Protein AF-A0A940TC60-F1 (afdb_monomer)

Nearest PDB structures (foldseek):
  5l0y-assembly4_D  TM=6.239E-01  e=1.523E-02  Thermochaetoides thermophila DSM 1495
  5l0y-assembly3_C  TM=4.486E-01  e=2.610E-03  Thermochaetoides thermophila DSM 1495
  5l0y-assembly7_G  TM=4.670E-01  e=4.555E-03  Thermochaetoides thermophila DSM 1495
  8j8q-assembly1_C  TM=5.942E-01  e=4.037E-02  Saccharomyces eubayanus
  5l0w-assembly1_B  TM=4.330E-01  e=4.860E-02  Thermochaetoides thermophila

Sequence (193 aa):
MGLGEVLKNIFSNKEKAIKIMFDNIATVGEDRHVISRRVINNYSDSEDPLNKLACALAYINEGASYRKQAIACMEFYFSHPVELPKQKNNNPYFSMWYLHSELSKLYEKEYLFDKAIAQLELCIECCDEINCADFTRIADILVKKDSVSDALQYLEGIKNMEVYKSIKYAIDCKYNELLDKKAKGYVYNPRKK

Solvent-accessible surface area (backbone atoms only — not comparable to full-atom values): 10786 Å² total; per-residue (Å²): 134,56,74,70,56,58,62,51,61,68,64,74,53,97,62,53,54,43,54,58,50,50,81,44,65,84,53,60,71,69,63,36,46,57,53,21,52,52,45,35,77,74,26,64,88,46,87,48,39,57,34,23,38,25,29,15,57,22,24,57,70,68,31,82,93,28,42,68,58,18,48,53,22,42,54,50,20,72,76,47,72,70,88,69,63,58,47,97,87,68,45,50,68,65,54,70,41,56,54,29,49,52,50,15,54,46,27,48,76,69,69,38,47,70,62,15,40,55,24,32,51,49,28,65,72,68,39,97,61,93,62,59,63,45,60,55,49,43,33,58,46,31,30,65,71,74,29,50,65,58,19,47,52,53,54,54,54,43,68,76,39,81,67,27,77,83,32,42,70,62,52,52,54,52,47,52,52,42,52,53,39,51,76,69,65,62,72,74,73,82,78,86,127

Foldseek 3Di:
DDPVVVVCVVPPDPDQLLNLCLVCVVPDDPNLLVSLVVLCVVQVPPLDLSSLQSNLSSLVSVDDVSLVSNLVSLVSCVVVPDDADADPVRHGSDALLRSLQSNLVSCLSVVVLVSSLVSLVVSCVRDPDHDLVSLLVNLVSCCQNPRLVVSLVSLVVVCPDPCCVVNVVSSVVSNVVSVVCVVVVHHDDDDDD

Structure (mmCIF, N/CA/C/O backbone):
data_AF-A0A940TC60-F1
#
_entry.id   AF-A0A940TC60-F1
#
loop_
_atom_site.group_PDB
_atom_site.id
_atom_site.type_symbol
_atom_site.label_atom_id
_atom_site.label_alt_id
_atom_site.label_comp_id
_atom_site.label_asym_id
_atom_site.label_entity_id
_atom_site.label_seq_id
_atom_site.pdbx_PDB_ins_code
_atom_site.Cartn_x
_atom_site.Cartn_y
_atom_site.Cartn_z
_atom_site.occupancy
_atom_site.B_iso_or_equiv
_atom_site.auth_seq_id
_atom_site.auth_comp_id
_atom_site.auth_asym_id
_atom_site.auth_atom_id
_atom_site.pdbx_PDB_model_num
AT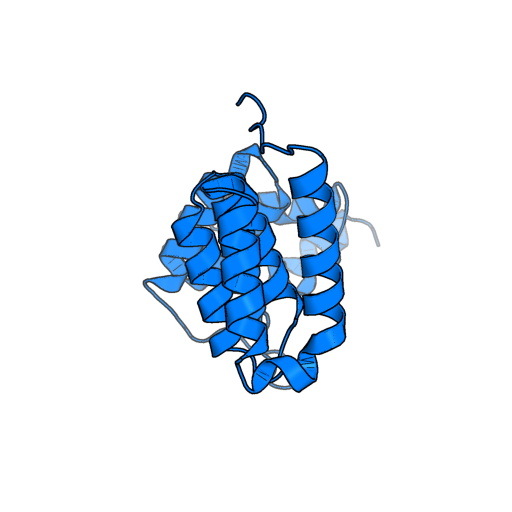OM 1 N N . MET A 1 1 ? 23.038 20.391 -19.197 1.00 48.94 1 MET A N 1
ATOM 2 C CA . MET A 1 1 ? 22.560 19.170 -19.879 1.00 48.94 1 MET A CA 1
ATOM 3 C C . MET A 1 1 ? 21.081 19.335 -20.147 1.00 48.94 1 MET A C 1
ATOM 5 O O . MET A 1 1 ? 20.348 19.635 -19.213 1.00 48.94 1 MET A O 1
ATOM 9 N N . GLY A 1 2 ? 20.663 19.228 -21.407 1.00 41.16 2 GLY A N 1
ATOM 10 C CA . GLY A 1 2 ? 19.246 19.310 -21.767 1.00 41.16 2 GLY A CA 1
ATOM 11 C C . GLY A 1 2 ? 18.512 18.012 -21.427 1.00 41.16 2 GLY A C 1
ATOM 12 O O . GLY A 1 2 ? 19.113 16.938 -21.464 1.00 41.16 2 GLY A O 1
ATOM 13 N N . LEU A 1 3 ? 17.207 18.098 -21.152 1.00 50.47 3 LEU A N 1
ATOM 14 C CA . LEU A 1 3 ? 16.333 16.945 -20.879 1.00 50.47 3 LEU A CA 1
ATOM 15 C C . LEU A 1 3 ? 16.510 15.824 -21.928 1.00 50.47 3 LEU A C 1
ATOM 17 O O . LEU A 1 3 ? 16.556 14.644 -21.600 1.00 50.47 3 LEU A O 1
ATOM 21 N N . GLY A 1 4 ? 16.707 16.198 -23.198 1.00 50.69 4 GLY A N 1
ATOM 22 C CA . GLY A 1 4 ? 16.923 15.261 -24.305 1.00 50.69 4 GLY A CA 1
ATOM 23 C C . GLY A 1 4 ? 18.239 14.468 -24.262 1.00 50.69 4 GLY A C 1
ATOM 24 O O . GLY A 1 4 ? 18.286 13.357 -24.784 1.00 50.69 4 GLY A O 1
ATOM 25 N N . GLU A 1 5 ? 19.295 14.988 -23.630 1.00 46.44 5 GLU A N 1
ATOM 26 C CA . GLU A 1 5 ? 20.577 14.279 -23.454 1.00 46.44 5 GLU A CA 1
ATOM 27 C C . GLU A 1 5 ? 20.509 13.275 -22.298 1.00 46.44 5 GLU A C 1
ATOM 29 O O . GLU A 1 5 ? 20.972 12.142 -22.431 1.00 46.44 5 GLU A O 1
ATOM 34 N N . VAL A 1 6 ? 19.841 13.654 -21.203 1.00 55.66 6 VAL A N 1
ATOM 35 C CA . VAL A 1 6 ? 19.550 12.759 -20.071 1.00 55.66 6 VAL A CA 1
ATOM 36 C C . VAL A 1 6 ? 18.687 11.579 -20.538 1.00 55.66 6 VAL A C 1
ATOM 38 O O . VAL A 1 6 ? 19.002 10.423 -20.262 1.00 55.66 6 VAL A O 1
ATOM 41 N N . LEU A 1 7 ? 17.662 11.846 -21.354 1.00 53.25 7 LEU A N 1
ATOM 42 C CA . LEU A 1 7 ? 16.747 10.828 -21.885 1.00 53.25 7 LEU A CA 1
ATOM 43 C C . LEU A 1 7 ? 17.366 9.883 -22.932 1.00 53.25 7 LEU A C 1
ATOM 45 O O . LEU A 1 7 ? 16.847 8.777 -23.121 1.00 53.25 7 LEU A O 1
ATOM 49 N N . LYS A 1 8 ? 18.440 10.287 -23.627 1.00 52.75 8 LYS A N 1
ATOM 50 C CA . LYS A 1 8 ? 19.196 9.403 -24.536 1.00 52.75 8 LYS A CA 1
ATOM 51 C C . LYS A 1 8 ? 20.137 8.466 -23.777 1.00 52.75 8 LYS A C 1
ATOM 53 O O . LYS A 1 8 ? 20.276 7.315 -24.181 1.00 52.75 8 LYS A O 1
ATOM 58 N N . ASN A 1 9 ? 20.729 8.922 -22.673 1.00 50.75 9 ASN A N 1
ATOM 59 C CA . ASN A 1 9 ? 21.675 8.123 -21.890 1.00 50.75 9 ASN A CA 1
ATOM 60 C C . ASN A 1 9 ? 21.016 7.055 -21.002 1.00 50.75 9 ASN A C 1
ATOM 62 O O . ASN A 1 9 ? 21.605 5.993 -20.843 1.00 50.75 9 ASN A O 1
ATOM 66 N N . ILE A 1 10 ? 19.792 7.269 -20.501 1.00 53.91 10 ILE A N 1
ATOM 67 C CA . ILE A 1 10 ? 19.064 6.257 -19.694 1.00 53.91 10 ILE A CA 1
ATOM 68 C C . ILE A 1 10 ? 18.759 4.974 -20.502 1.00 53.91 10 ILE A C 1
ATOM 70 O O . ILE A 1 10 ? 18.590 3.899 -19.948 1.00 53.91 10 ILE A O 1
ATOM 74 N N . PHE A 1 11 ? 18.701 5.052 -21.834 1.00 51.66 11 PHE A N 1
ATOM 75 C CA . PHE A 1 11 ? 18.227 3.944 -22.677 1.00 51.66 11 PHE A CA 1
ATOM 76 C C . PHE A 1 11 ? 19.249 3.469 -23.720 1.00 51.66 11 PHE A C 1
ATOM 78 O O . PHE A 1 11 ? 18.899 2.694 -24.607 1.00 51.66 11 PHE A O 1
ATOM 85 N N . SER A 1 12 ? 20.503 3.931 -23.650 1.00 47.44 12 SER A N 1
ATOM 86 C CA . SER A 1 12 ? 21.578 3.482 -24.551 1.00 47.44 12 SER A CA 1
ATOM 87 C C . SER A 1 12 ? 22.205 2.150 -24.119 1.00 47.44 12 SER A C 1
ATOM 89 O O . SER A 1 12 ? 22.909 1.516 -24.902 1.00 47.44 12 SER A O 1
ATOM 91 N N . ASN A 1 13 ? 21.906 1.691 -22.901 1.00 43.03 13 ASN A N 1
ATOM 92 C CA . ASN A 1 13 ? 22.292 0.387 -22.381 1.00 43.03 13 ASN A CA 1
ATOM 93 C C . ASN A 1 13 ? 21.055 -0.456 -22.067 1.00 43.03 13 ASN A C 1
ATOM 95 O O . ASN A 1 13 ? 19.963 0.070 -21.888 1.00 43.03 13 ASN A O 1
ATOM 99 N N . LYS A 1 14 ? 21.250 -1.776 -21.993 1.00 49.78 14 LYS A N 1
ATOM 100 C CA . LYS A 1 14 ? 20.290 -2.816 -21.579 1.00 49.78 14 LYS A CA 1
ATOM 101 C C . LYS A 1 14 ? 19.780 -2.618 -20.134 1.00 49.78 14 LYS A C 1
ATOM 103 O O . LYS A 1 14 ? 19.895 -3.517 -19.301 1.00 49.78 14 LYS A O 1
ATOM 108 N N . GLU A 1 15 ? 19.285 -1.438 -19.789 1.00 57.09 15 GLU A N 1
ATOM 109 C CA . GLU A 1 15 ? 18.752 -1.149 -18.468 1.00 57.09 15 GLU A CA 1
ATOM 110 C C . GLU A 1 15 ? 17.370 -1.785 -18.351 1.00 57.09 15 GLU A C 1
ATOM 112 O O . GLU A 1 15 ? 16.442 -1.466 -19.092 1.00 57.09 15 GLU A O 1
ATOM 117 N N . LYS A 1 16 ? 17.253 -2.744 -17.427 1.00 81.62 16 LYS A N 1
ATOM 118 C CA . LYS A 1 16 ? 15.985 -3.409 -17.114 1.00 81.62 16 LYS A CA 1
ATOM 119 C C . LYS A 1 16 ? 14.953 -2.344 -16.730 1.00 81.62 16 LYS A C 1
ATOM 121 O O . LYS A 1 16 ? 15.283 -1.457 -15.946 1.00 81.62 16 LYS A O 1
ATOM 126 N N . ALA A 1 17 ? 13.712 -2.457 -17.208 1.00 91.12 17 ALA A N 1
ATOM 127 C CA . ALA A 1 17 ? 12.639 -1.487 -16.944 1.00 91.12 17 ALA A CA 1
ATOM 128 C C . ALA A 1 17 ? 12.512 -1.120 -15.453 1.00 91.12 17 ALA A C 1
ATOM 130 O O . ALA A 1 17 ? 12.322 0.039 -15.089 1.00 91.12 17 ALA A O 1
ATOM 131 N N . ILE A 1 18 ? 12.711 -2.105 -14.575 1.00 93.88 18 ILE A N 1
ATOM 132 C CA . ILE A 1 18 ? 12.667 -1.921 -13.124 1.00 93.88 18 ILE A CA 1
ATOM 133 C C . ILE A 1 18 ? 13.786 -1.017 -12.580 1.00 93.88 18 ILE A C 1
ATOM 135 O O . ILE A 1 18 ? 13.559 -0.275 -11.627 1.00 93.88 18 ILE A O 1
ATOM 139 N N . LYS A 1 19 ? 14.974 -1.019 -13.203 1.00 93.69 19 LYS A N 1
ATOM 140 C CA . LYS A 1 19 ? 16.073 -0.105 -12.860 1.00 93.69 19 LYS A CA 1
ATOM 141 C C . LYS A 1 19 ? 15.706 1.338 -13.203 1.00 93.69 19 LYS A C 1
ATOM 143 O O . LYS A 1 19 ? 15.936 2.221 -12.386 1.00 93.69 19 LYS A O 1
ATOM 148 N N . ILE A 1 20 ? 15.083 1.558 -14.362 1.00 94.00 20 ILE A N 1
ATOM 149 C CA . ILE A 1 20 ? 14.619 2.889 -14.777 1.00 94.00 20 ILE A CA 1
ATOM 150 C C . ILE A 1 20 ? 13.633 3.446 -13.745 1.00 94.00 20 ILE A C 1
ATOM 152 O O . ILE A 1 20 ? 13.761 4.599 -13.339 1.00 94.00 20 ILE A O 1
ATOM 156 N N . MET A 1 21 ? 12.686 2.625 -13.278 1.00 95.88 21 MET A N 1
ATOM 157 C CA . MET A 1 21 ? 11.742 3.043 -12.236 1.00 95.88 21 MET A CA 1
ATOM 158 C C . MET A 1 21 ? 12.437 3.342 -10.905 1.00 95.88 21 MET A C 1
ATOM 160 O O . MET A 1 21 ? 12.089 4.319 -10.248 1.00 95.88 21 MET A O 1
ATOM 164 N N . PHE A 1 22 ? 13.424 2.530 -10.523 1.00 95.19 22 PHE A N 1
ATOM 165 C CA . PHE A 1 22 ? 14.188 2.725 -9.293 1.00 95.19 22 PHE A CA 1
ATOM 166 C C . PHE A 1 22 ? 14.997 4.028 -9.303 1.00 95.19 22 PHE A C 1
ATOM 168 O O . PHE A 1 22 ? 14.853 4.849 -8.399 1.00 95.19 22 PHE A O 1
ATOM 175 N N . ASP A 1 23 ? 15.789 4.259 -10.352 1.00 92.69 23 ASP A N 1
ATOM 176 C CA . ASP A 1 23 ? 16.663 5.434 -10.456 1.00 92.69 23 ASP A CA 1
ATOM 177 C C . ASP A 1 23 ? 15.875 6.756 -10.498 1.00 92.69 23 ASP A C 1
ATOM 179 O O . ASP A 1 23 ? 16.416 7.814 -10.182 1.00 92.69 23 ASP A O 1
ATOM 183 N N . ASN A 1 24 ? 14.593 6.702 -10.873 1.00 91.12 24 ASN A N 1
ATOM 184 C CA . ASN A 1 24 ? 13.730 7.868 -11.055 1.00 91.12 24 ASN A CA 1
ATOM 185 C C . ASN A 1 24 ? 12.604 7.964 -10.013 1.00 91.12 24 ASN A C 1
ATOM 187 O O . ASN A 1 24 ? 11.649 8.718 -10.206 1.00 91.12 24 ASN A O 1
ATOM 191 N N . ILE A 1 25 ? 12.706 7.241 -8.893 1.00 89.94 25 ILE A N 1
ATOM 192 C CA . ILE A 1 25 ? 11.677 7.247 -7.839 1.00 89.94 25 ILE A CA 1
ATOM 193 C C . ILE A 1 25 ? 11.439 8.648 -7.247 1.00 89.94 25 ILE A C 1
ATOM 195 O O . ILE A 1 25 ? 10.317 8.996 -6.881 1.00 89.94 25 ILE A O 1
ATOM 199 N N . ALA A 1 26 ? 12.489 9.474 -7.186 1.00 89.94 26 ALA A N 1
ATOM 200 C CA . ALA A 1 26 ? 12.435 10.834 -6.653 1.00 89.94 2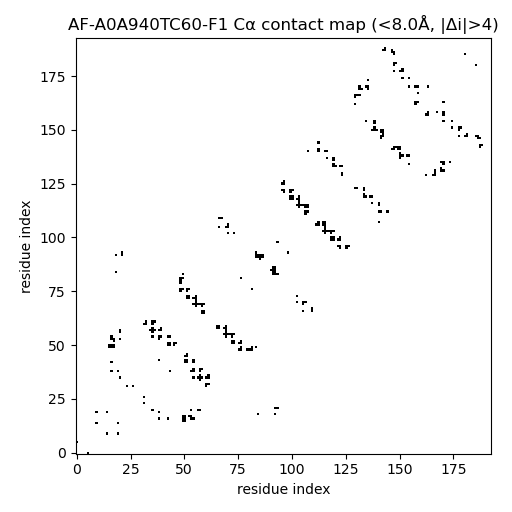6 ALA A CA 1
ATOM 201 C C . ALA A 1 26 ? 11.979 11.881 -7.685 1.00 89.94 26 ALA A C 1
ATOM 203 O O . ALA A 1 26 ? 11.728 13.030 -7.320 1.00 89.94 26 ALA A O 1
ATOM 204 N N . THR A 1 27 ? 11.858 11.513 -8.964 1.00 90.81 27 THR A N 1
ATOM 205 C CA . THR A 1 27 ? 11.438 12.435 -10.023 1.00 90.81 27 THR A CA 1
ATOM 206 C C . THR A 1 27 ? 9.981 12.846 -9.807 1.00 90.81 27 THR A C 1
ATOM 208 O O . THR A 1 27 ? 9.127 12.025 -9.466 1.00 90.81 27 THR A O 1
ATOM 211 N N . VAL A 1 28 ? 9.665 14.129 -9.982 1.00 90.69 28 VAL A N 1
ATOM 212 C CA . VAL A 1 28 ? 8.336 14.726 -9.743 1.00 90.69 28 VAL A CA 1
ATOM 213 C C . VAL A 1 28 ? 7.860 15.500 -10.975 1.00 90.69 28 VAL A C 1
ATOM 215 O O . VAL A 1 28 ? 8.645 15.783 -11.874 1.00 90.69 28 VAL A O 1
ATOM 218 N N . GLY A 1 29 ? 6.576 15.864 -11.012 1.00 91.81 29 GLY A N 1
ATOM 219 C CA . GLY A 1 29 ? 6.012 16.676 -12.095 1.00 91.81 29 GLY A CA 1
ATOM 220 C C . GLY A 1 29 ? 6.006 15.961 -13.450 1.00 91.81 29 GLY A C 1
ATOM 221 O O . GLY A 1 29 ? 5.903 14.738 -13.514 1.00 91.81 29 GLY A O 1
ATOM 222 N N . GLU A 1 30 ? 6.109 16.730 -14.535 1.00 94.00 30 GLU A N 1
ATOM 223 C CA . GLU A 1 30 ? 5.988 16.215 -15.908 1.00 94.00 30 GLU A CA 1
ATOM 224 C C . GLU A 1 30 ? 7.061 15.172 -16.259 1.00 94.00 30 GLU A C 1
ATOM 226 O O . GLU A 1 30 ? 6.769 14.188 -16.938 1.00 94.00 30 GLU A O 1
ATOM 231 N N . ASP A 1 31 ? 8.280 15.318 -15.738 1.00 92.50 31 ASP A N 1
ATOM 232 C CA . ASP A 1 31 ? 9.380 14.387 -16.015 1.00 92.50 31 ASP A CA 1
ATOM 233 C C . ASP A 1 31 ? 9.052 12.961 -15.554 1.00 92.50 31 ASP A C 1
ATOM 235 O O . ASP A 1 31 ? 9.335 11.987 -16.259 1.00 92.50 31 ASP A O 1
ATOM 239 N N . ARG A 1 32 ? 8.365 12.825 -14.410 1.00 95.31 32 ARG A N 1
ATOM 240 C CA . ARG A 1 32 ? 7.872 11.530 -13.921 1.00 95.31 32 ARG A CA 1
ATOM 241 C C . ARG A 1 32 ? 6.927 10.890 -14.934 1.00 95.31 32 ARG A C 1
ATOM 243 O O . ARG A 1 32 ? 7.027 9.686 -15.180 1.00 95.31 32 ARG A O 1
ATOM 250 N N . HIS A 1 33 ? 6.033 11.680 -15.521 1.00 9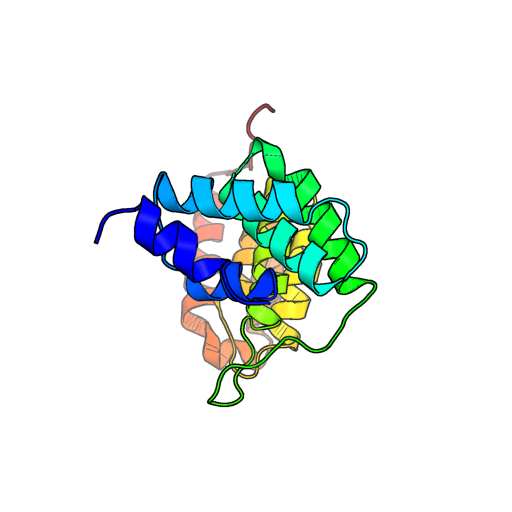5.69 33 HIS A N 1
ATOM 251 C CA . HIS A 1 33 ? 5.062 11.203 -16.502 1.00 95.69 33 HIS A CA 1
ATOM 252 C C . HIS A 1 33 ? 5.719 10.826 -17.828 1.00 95.69 33 HIS A C 1
ATOM 254 O O . HIS A 1 33 ? 5.342 9.843 -18.462 1.00 95.69 33 HIS A O 1
ATOM 260 N N . VAL A 1 34 ? 6.724 11.583 -18.273 1.00 96.06 34 VAL A N 1
ATOM 261 C CA . VAL A 1 34 ? 7.508 11.242 -19.471 1.00 96.06 34 VAL A CA 1
ATOM 262 C C . VAL A 1 34 ? 8.201 9.888 -19.299 1.00 96.06 34 VAL A C 1
ATOM 264 O O . VAL A 1 34 ? 8.102 9.026 -20.176 1.00 96.06 34 VAL A O 1
ATOM 267 N N . ILE A 1 35 ? 8.857 9.668 -18.158 1.00 95.31 35 ILE A N 1
ATOM 268 C CA . ILE A 1 35 ? 9.548 8.406 -17.861 1.00 95.31 35 ILE A CA 1
ATOM 269 C C . ILE A 1 35 ? 8.545 7.253 -17.756 1.00 95.31 35 ILE A C 1
ATOM 271 O O . ILE A 1 35 ? 8.738 6.211 -18.383 1.00 95.31 35 ILE A O 1
ATOM 275 N N . SER A 1 36 ? 7.449 7.456 -17.022 1.00 96.88 36 SER A N 1
ATOM 276 C CA . SER A 1 36 ? 6.430 6.427 -16.785 1.00 96.88 36 SER A CA 1
ATOM 277 C C . SER A 1 36 ? 5.753 5.995 -18.086 1.00 96.88 36 SER A C 1
ATOM 279 O O . SER A 1 36 ? 5.724 4.804 -18.395 1.00 96.88 36 SER A O 1
ATOM 281 N N . ARG A 1 37 ? 5.310 6.945 -18.922 1.00 97.12 37 ARG A N 1
ATOM 282 C CA . ARG A 1 37 ? 4.743 6.640 -20.249 1.00 97.12 37 ARG A CA 1
ATOM 283 C C . ARG A 1 37 ? 5.735 5.910 -21.146 1.00 97.12 37 ARG A C 1
ATOM 285 O O . ARG A 1 37 ? 5.342 5.005 -21.875 1.00 97.12 37 ARG A O 1
ATOM 292 N N . ARG A 1 38 ? 7.027 6.244 -21.076 1.00 94.44 38 ARG A N 1
ATOM 293 C CA . ARG A 1 38 ? 8.056 5.524 -21.834 1.00 94.44 38 ARG A CA 1
ATOM 294 C C . ARG A 1 38 ? 8.223 4.083 -21.353 1.00 94.44 38 ARG A C 1
ATOM 296 O O . ARG A 1 38 ? 8.382 3.203 -22.193 1.00 94.44 38 ARG A O 1
ATOM 303 N N . VAL A 1 39 ? 8.181 3.823 -20.047 1.00 96.50 39 VAL A N 1
ATOM 304 C CA . VAL A 1 39 ? 8.202 2.448 -19.520 1.00 96.50 39 VAL A CA 1
ATOM 305 C C . VAL A 1 39 ? 6.956 1.688 -19.973 1.00 96.50 39 VAL A C 1
ATOM 307 O O . VAL A 1 39 ? 7.080 0.602 -20.527 1.00 96.50 39 VAL A O 1
ATOM 310 N N . ILE A 1 40 ? 5.770 2.282 -19.839 1.00 97.62 40 ILE A N 1
ATOM 311 C CA . ILE A 1 40 ? 4.511 1.668 -20.280 1.00 97.62 40 ILE A CA 1
ATOM 312 C C . ILE A 1 40 ? 4.572 1.305 -21.770 1.00 97.62 40 ILE A C 1
ATOM 314 O O . ILE A 1 40 ? 4.403 0.140 -22.110 1.00 97.62 40 ILE A O 1
ATOM 318 N N . ASN A 1 41 ? 4.908 2.260 -22.641 1.00 96.31 41 ASN A N 1
ATOM 319 C CA . ASN A 1 41 ? 4.902 2.060 -24.094 1.00 96.31 41 ASN A CA 1
ATOM 320 C C . ASN A 1 41 ? 5.888 0.990 -24.588 1.00 96.31 41 ASN A C 1
ATOM 322 O O . ASN A 1 41 ? 5.683 0.436 -25.661 1.00 96.31 41 ASN A O 1
ATOM 326 N N . ASN A 1 42 ? 6.976 0.735 -23.856 1.00 94.56 42 ASN A N 1
ATOM 327 C CA . ASN A 1 42 ? 7.994 -0.232 -24.275 1.00 94.56 42 ASN A CA 1
ATOM 328 C C . ASN A 1 42 ? 7.816 -1.617 -23.641 1.00 94.56 42 ASN A C 1
ATOM 330 O O . ASN A 1 42 ? 8.389 -2.579 -24.147 1.00 94.56 42 ASN A O 1
ATOM 334 N N . TYR A 1 43 ? 7.082 -1.719 -22.527 1.00 95.62 43 TYR A N 1
ATOM 335 C CA . TYR A 1 43 ? 7.096 -2.923 -21.693 1.00 95.62 43 TYR A CA 1
ATOM 336 C C . TYR A 1 43 ? 5.709 -3.453 -21.292 1.00 95.62 43 TYR A C 1
ATOM 338 O O . TYR A 1 43 ? 5.658 -4.541 -20.722 1.00 95.62 43 TYR A O 1
ATOM 346 N N . SER A 1 44 ? 4.595 -2.767 -21.597 1.00 95.19 44 SER A N 1
ATOM 347 C CA . SER A 1 44 ? 3.244 -3.206 -21.183 1.00 95.19 44 SER A CA 1
ATOM 348 C C . SER A 1 44 ? 2.882 -4.613 -21.664 1.00 95.19 44 SER A C 1
ATOM 350 O O . SER A 1 44 ? 2.256 -5.385 -20.933 1.00 95.19 44 SER A O 1
ATOM 352 N N . ASP A 1 45 ? 3.335 -4.955 -22.869 1.00 94.12 45 ASP A N 1
ATOM 353 C CA . ASP A 1 45 ? 3.036 -6.223 -23.541 1.00 94.12 45 ASP A CA 1
ATOM 354 C C . ASP A 1 45 ? 4.050 -7.323 -23.182 1.00 94.12 45 ASP A C 1
ATOM 356 O O . ASP A 1 45 ? 3.960 -8.450 -23.660 1.00 94.12 45 ASP A O 1
ATOM 360 N N . SER A 1 46 ? 5.042 -7.013 -22.340 1.00 93.19 46 SER A N 1
ATOM 361 C CA . SER A 1 46 ? 6.021 -7.990 -21.872 1.00 93.19 46 SER A CA 1
ATOM 362 C C . SER A 1 46 ? 5.410 -8.909 -20.820 1.00 93.19 46 SER A C 1
ATOM 364 O O . SER A 1 46 ? 4.781 -8.431 -19.881 1.00 93.19 46 SER A O 1
ATOM 366 N N . GLU A 1 47 ? 5.674 -10.209 -20.926 1.00 94.06 47 GLU A N 1
ATOM 367 C CA . GLU A 1 47 ? 5.304 -11.217 -19.919 1.00 94.06 47 GLU A CA 1
ATOM 368 C C . GLU A 1 47 ? 6.421 -11.472 -18.887 1.00 94.06 47 GLU A C 1
ATOM 370 O O . GLU A 1 47 ? 6.319 -12.370 -18.056 1.00 94.06 47 GLU A O 1
ATOM 375 N N . ASP A 1 48 ? 7.498 -10.679 -18.916 1.00 94.75 48 ASP A N 1
ATOM 376 C CA . ASP A 1 48 ? 8.540 -10.725 -17.889 1.00 94.75 48 ASP A CA 1
ATOM 377 C C . ASP A 1 48 ? 8.026 -10.091 -16.575 1.00 94.75 48 ASP A C 1
ATOM 379 O O . ASP A 1 48 ? 7.586 -8.933 -16.590 1.00 94.75 48 ASP A O 1
ATOM 383 N N . PRO A 1 49 ? 8.097 -10.791 -15.423 1.00 96.06 49 PRO A N 1
ATOM 384 C CA . PRO A 1 49 ? 7.572 -10.271 -14.160 1.00 96.06 49 PRO A CA 1
ATOM 385 C C . PRO A 1 49 ? 8.200 -8.946 -13.702 1.00 96.06 49 PRO A C 1
ATOM 387 O O . PRO A 1 49 ? 7.498 -8.111 -13.129 1.00 96.06 49 PRO A O 1
ATOM 390 N N . LEU A 1 50 ? 9.490 -8.696 -13.969 1.00 95.50 50 LEU A N 1
ATOM 391 C CA . LEU A 1 50 ? 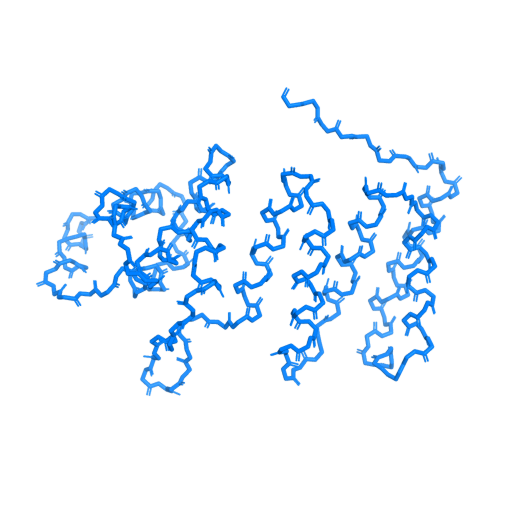10.137 -7.428 -13.600 1.00 95.50 50 LEU A CA 1
ATOM 392 C C . LEU A 1 50 ? 9.691 -6.281 -14.507 1.00 95.50 50 LEU A C 1
ATOM 394 O O . LEU A 1 50 ? 9.572 -5.147 -14.038 1.00 95.50 50 LEU A O 1
ATOM 398 N N . ASN A 1 51 ? 9.418 -6.559 -15.781 1.00 96.00 51 ASN A N 1
ATOM 399 C CA . ASN A 1 51 ? 8.811 -5.585 -16.685 1.00 96.00 51 ASN A CA 1
ATOM 400 C C . ASN A 1 51 ? 7.371 -5.265 -16.270 1.00 96.00 51 ASN A C 1
ATOM 402 O O . ASN A 1 51 ? 7.024 -4.087 -16.192 1.00 96.00 51 ASN A O 1
ATOM 406 N N . LYS A 1 52 ? 6.561 -6.271 -15.907 1.00 97.69 52 LYS A N 1
ATOM 407 C CA . LYS A 1 52 ? 5.215 -6.039 -15.355 1.00 97.69 52 LYS A CA 1
ATOM 408 C C . LYS A 1 52 ? 5.283 -5.209 -14.075 1.00 97.69 52 LYS A C 1
ATOM 410 O O . LYS A 1 52 ? 4.549 -4.231 -13.953 1.00 97.69 52 LYS A O 1
ATOM 415 N N . LEU A 1 53 ? 6.210 -5.510 -13.165 1.00 97.75 53 LEU A N 1
ATOM 416 C CA . LEU A 1 53 ? 6.406 -4.700 -11.963 1.00 97.75 53 LEU A CA 1
ATOM 417 C C . LEU A 1 53 ? 6.807 -3.252 -12.299 1.00 97.75 53 LEU A C 1
ATOM 419 O O . LEU A 1 53 ? 6.271 -2.311 -11.715 1.00 97.75 53 LEU A O 1
ATOM 423 N N . ALA A 1 54 ? 7.702 -3.045 -13.267 1.00 97.88 54 ALA A N 1
ATOM 424 C CA . ALA A 1 54 ? 8.074 -1.706 -13.717 1.00 97.88 54 ALA A CA 1
ATOM 425 C C . ALA A 1 54 ? 6.876 -0.939 -14.305 1.00 97.88 54 ALA A C 1
ATOM 427 O O . ALA A 1 54 ? 6.665 0.227 -13.965 1.00 97.88 54 ALA A O 1
ATOM 428 N N . CYS A 1 55 ? 6.053 -1.597 -15.127 1.00 98.31 55 CYS A N 1
ATOM 429 C CA . CYS A 1 55 ? 4.810 -1.026 -15.643 1.00 98.31 55 CYS A CA 1
ATOM 430 C C . CYS A 1 55 ? 3.824 -0.690 -14.521 1.00 98.31 55 CYS A C 1
ATOM 432 O O . CYS A 1 55 ? 3.206 0.368 -14.575 1.00 98.31 55 CYS A O 1
ATOM 434 N N . ALA A 1 56 ? 3.709 -1.517 -13.478 1.00 98.44 56 ALA A N 1
ATOM 435 C CA . ALA A 1 56 ? 2.862 -1.206 -12.330 1.00 98.44 56 ALA A CA 1
ATOM 436 C C . ALA A 1 56 ? 3.268 0.106 -11.644 1.00 98.44 56 ALA A C 1
ATOM 438 O O . ALA A 1 56 ? 2.423 0.971 -11.408 1.00 98.44 56 ALA A O 1
ATOM 439 N N . LEU A 1 57 ? 4.565 0.278 -11.367 1.00 98.38 57 LEU A N 1
ATOM 440 C CA . LEU A 1 57 ? 5.106 1.499 -10.763 1.00 98.38 57 LEU A CA 1
ATOM 441 C C . LEU A 1 57 ? 4.911 2.718 -11.678 1.00 98.38 57 LEU A C 1
ATOM 443 O O . LEU A 1 57 ? 4.585 3.808 -11.208 1.00 98.38 57 LEU A O 1
ATOM 447 N N . ALA A 1 58 ? 5.051 2.535 -12.992 1.00 98.19 58 ALA A N 1
ATOM 448 C CA . ALA A 1 58 ? 4.764 3.578 -13.969 1.00 98.19 58 ALA A CA 1
ATOM 449 C C . ALA A 1 58 ? 3.270 3.958 -13.986 1.00 98.19 58 ALA A C 1
ATOM 451 O O . ALA A 1 58 ? 2.935 5.138 -13.960 1.00 98.19 58 ALA A O 1
ATOM 452 N N . TYR A 1 59 ? 2.355 2.987 -13.949 1.00 98.56 59 TYR A N 1
ATOM 453 C CA . TYR A 1 59 ? 0.916 3.248 -13.866 1.00 98.56 59 TYR A CA 1
ATOM 454 C C . TYR A 1 59 ? 0.513 3.938 -12.554 1.00 98.56 59 TYR A C 1
ATOM 456 O O . TYR A 1 59 ? -0.353 4.813 -12.572 1.00 98.56 59 TYR A O 1
ATOM 464 N N . ILE A 1 60 ? 1.160 3.610 -11.428 1.00 97.88 60 ILE A N 1
ATOM 465 C CA . ILE A 1 60 ? 0.981 4.336 -10.157 1.00 97.88 60 ILE A CA 1
ATOM 466 C C . ILE A 1 60 ? 1.309 5.823 -10.336 1.00 97.88 60 ILE A C 1
ATOM 468 O O . ILE A 1 60 ? 0.540 6.679 -9.890 1.00 97.88 60 ILE A O 1
ATOM 472 N N . ASN A 1 61 ? 2.417 6.128 -11.015 1.00 97.25 61 ASN A N 1
ATOM 473 C CA . ASN A 1 61 ? 2.843 7.497 -11.290 1.00 97.25 61 ASN A CA 1
ATOM 474 C C . ASN A 1 61 ? 1.876 8.259 -12.208 1.00 97.25 61 ASN A C 1
ATOM 476 O O . ASN A 1 61 ? 1.669 9.451 -11.991 1.00 97.25 61 ASN A O 1
ATOM 480 N N . GLU A 1 62 ? 1.254 7.588 -13.182 1.00 96.88 62 GLU A N 1
ATOM 481 C CA . GLU A 1 62 ? 0.243 8.190 -14.068 1.00 96.88 62 GLU A CA 1
ATOM 482 C C . GLU A 1 62 ? -1.091 8.485 -13.358 1.00 96.88 62 GLU A C 1
ATOM 484 O O . GLU A 1 62 ? -1.899 9.294 -13.819 1.00 96.88 62 GLU A O 1
ATOM 489 N N . GLY A 1 63 ? -1.328 7.873 -12.197 1.00 94.75 63 GLY A N 1
ATOM 490 C CA . GLY A 1 63 ? -2.392 8.272 -11.286 1.00 94.75 63 GLY A CA 1
ATOM 491 C C . GLY A 1 63 ? -3.729 7.561 -11.502 1.00 94.75 63 GLY A C 1
ATOM 492 O O . GLY A 1 63 ? -3.801 6.372 -11.807 1.00 94.75 63 GLY A O 1
ATOM 493 N N . ALA A 1 64 ? -4.828 8.268 -11.211 1.00 94.69 64 A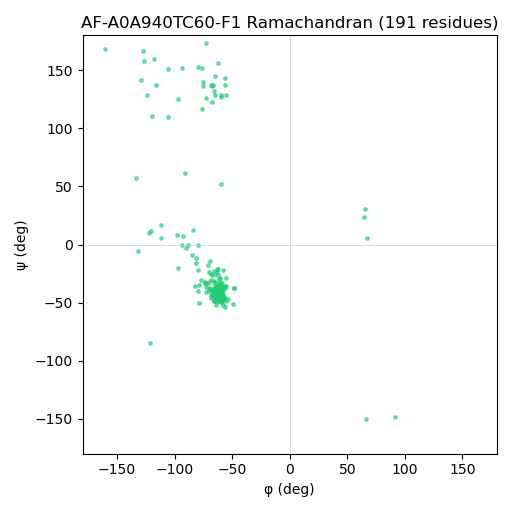LA A N 1
ATOM 494 C CA . ALA A 1 64 ? -6.119 7.639 -10.914 1.00 94.69 64 ALA A CA 1
ATOM 495 C C . ALA A 1 64 ? -6.687 6.781 -12.056 1.00 94.69 64 ALA A C 1
ATOM 497 O O . ALA A 1 64 ? -7.211 5.703 -11.788 1.00 94.69 64 ALA A O 1
ATOM 498 N N . SER A 1 65 ? -6.534 7.222 -13.306 1.00 96.44 65 SER A N 1
ATOM 499 C CA . SER A 1 65 ? -7.063 6.522 -14.484 1.00 96.44 65 SER A CA 1
ATOM 500 C C . SER A 1 65 ? -6.360 5.194 -14.788 1.00 96.44 65 SER A C 1
ATOM 502 O O . SER A 1 65 ? -6.888 4.398 -15.560 1.00 96.44 65 SER A O 1
ATOM 504 N N . TYR A 1 66 ? -5.195 4.943 -14.180 1.00 97.94 66 TYR A N 1
ATOM 505 C CA . TYR A 1 66 ? -4.361 3.766 -14.439 1.00 97.94 66 TYR A CA 1
ATOM 506 C C . TYR A 1 66 ? -4.294 2.778 -13.267 1.00 97.94 66 TYR A C 1
ATOM 508 O O . TYR A 1 66 ? -3.562 1.791 -13.324 1.00 97.94 66 TYR A O 1
ATOM 516 N N . ARG A 1 67 ? -5.065 2.999 -12.193 1.00 97.94 67 ARG A N 1
ATOM 517 C CA . ARG A 1 67 ? -5.016 2.149 -10.989 1.00 97.94 67 ARG A CA 1
ATOM 518 C C . ARG A 1 67 ? -5.308 0.681 -11.278 1.00 97.94 67 ARG A C 1
ATOM 520 O O . ARG A 1 67 ? -4.645 -0.180 -10.716 1.00 97.94 67 ARG A O 1
ATOM 527 N N . LYS A 1 68 ? -6.272 0.387 -12.154 1.00 98.25 68 LYS A N 1
ATOM 528 C CA . LYS A 1 68 ? -6.630 -0.998 -12.500 1.00 98.25 68 LYS A CA 1
ATOM 529 C C . LYS A 1 68 ? -5.491 -1.712 -13.224 1.00 98.25 68 LYS A C 1
ATOM 531 O O . LYS A 1 68 ? -5.206 -2.862 -12.918 1.00 98.25 68 LYS A O 1
ATOM 536 N N . GLN A 1 69 ? -4.817 -1.015 -14.134 1.00 98.62 69 GLN A N 1
ATOM 537 C CA . GLN A 1 69 ? -3.642 -1.524 -14.834 1.00 98.62 69 GLN A CA 1
ATOM 538 C C . GLN A 1 69 ? -2.482 -1.735 -13.856 1.00 98.62 69 GLN A C 1
ATOM 540 O O . GLN A 1 69 ? -1.844 -2.783 -13.889 1.00 98.62 69 GLN A O 1
ATOM 545 N N . ALA A 1 70 ? -2.261 -0.795 -12.930 1.00 98.69 70 ALA A N 1
ATOM 546 C CA . ALA A 1 70 ? -1.264 -0.954 -11.876 1.00 98.69 70 ALA A CA 1
ATOM 547 C C . ALA A 1 70 ? -1.528 -2.200 -11.013 1.00 98.69 70 ALA A C 1
ATOM 549 O O . ALA A 1 70 ? -0.611 -2.990 -10.799 1.00 98.69 70 ALA A O 1
ATOM 550 N N . ILE A 1 71 ? -2.778 -2.401 -10.574 1.00 98.81 71 ILE A N 1
ATOM 551 C CA . ILE A 1 71 ? -3.198 -3.586 -9.808 1.00 98.81 71 ILE A CA 1
ATOM 552 C C . ILE A 1 71 ? -2.914 -4.860 -10.602 1.00 98.81 71 ILE A C 1
ATOM 554 O O . ILE A 1 71 ? -2.228 -5.738 -10.089 1.00 98.81 71 ILE A O 1
ATOM 558 N N . ALA A 1 72 ? -3.377 -4.940 -11.853 1.00 98.56 72 ALA A N 1
ATOM 559 C CA . ALA A 1 72 ? -3.204 -6.131 -12.682 1.00 98.56 72 ALA A CA 1
ATOM 560 C C . ALA A 1 72 ? -1.720 -6.491 -12.869 1.00 98.56 72 ALA A C 1
ATOM 562 O O . ALA A 1 72 ? -1.334 -7.652 -12.746 1.00 98.56 72 ALA A O 1
ATOM 563 N N . CYS A 1 73 ? -0.865 -5.494 -13.107 1.00 98.56 73 CYS A N 1
ATOM 564 C CA . CYS A 1 73 ? 0.573 -5.701 -13.231 1.00 98.56 73 CYS A CA 1
ATOM 565 C C . CYS A 1 73 ? 1.237 -6.137 -11.909 1.00 98.56 73 CYS A C 1
ATOM 567 O O . CYS A 1 73 ? 2.128 -6.987 -11.937 1.00 98.56 73 CYS A O 1
ATOM 569 N N . MET A 1 74 ? 0.814 -5.599 -10.755 1.00 98.38 74 MET A N 1
ATOM 570 C CA . MET A 1 74 ? 1.320 -6.049 -9.448 1.00 98.38 74 MET A CA 1
ATOM 571 C C . MET A 1 74 ? 0.861 -7.469 -9.111 1.00 98.38 74 MET A C 1
ATOM 573 O O . MET A 1 74 ? 1.683 -8.281 -8.699 1.00 98.38 74 MET A O 1
ATOM 577 N N . GLU A 1 75 ? -0.420 -7.794 -9.311 1.00 98.56 75 GLU A N 1
ATOM 578 C CA . GLU A 1 75 ? -0.954 -9.149 -9.104 1.00 98.56 75 GLU A CA 1
ATOM 579 C C . GLU A 1 75 ? -0.233 -10.171 -10.001 1.00 98.56 75 GLU A C 1
ATOM 581 O O . GLU A 1 75 ? 0.097 -11.272 -9.550 1.00 98.56 75 GLU A O 1
ATOM 586 N N . PHE A 1 76 ? 0.091 -9.800 -11.244 1.00 98.25 76 PHE A N 1
ATOM 587 C CA . PHE A 1 76 ? 0.909 -10.638 -12.121 1.00 98.25 76 PHE A CA 1
ATOM 588 C C . PHE A 1 76 ? 2.297 -10.901 -11.525 1.00 98.25 76 PHE A C 1
ATOM 590 O O . PHE A 1 76 ? 2.726 -12.050 -11.450 1.00 98.25 76 PHE A O 1
ATOM 597 N N . TYR A 1 77 ? 2.994 -9.856 -11.069 1.00 97.38 77 TYR A N 1
ATOM 598 C CA . TYR A 1 77 ? 4.310 -10.013 -10.447 1.00 97.38 77 TYR A CA 1
ATOM 599 C C . TYR A 1 77 ? 4.249 -10.902 -9.195 1.00 97.38 77 TYR A C 1
ATOM 601 O O . TYR A 1 77 ? 5.058 -11.814 -9.056 1.00 97.38 77 TYR A O 1
ATOM 609 N N . PHE A 1 78 ? 3.269 -10.697 -8.310 1.00 96.75 78 PHE A N 1
ATOM 610 C CA . PHE A 1 78 ? 3.132 -11.499 -7.088 1.00 96.75 78 PHE A CA 1
ATOM 611 C C . PHE A 1 78 ? 2.727 -12.957 -7.345 1.00 96.75 78 PHE A C 1
ATOM 613 O O . PHE A 1 78 ? 3.047 -13.819 -6.531 1.00 96.75 78 PHE A O 1
ATOM 620 N N . SER A 1 79 ? 2.058 -13.252 -8.464 1.00 97.69 79 SER A N 1
ATOM 621 C CA . SER A 1 79 ? 1.764 -14.633 -8.882 1.00 97.69 79 SER A CA 1
ATOM 622 C C . SER A 1 79 ? 2.937 -15.318 -9.593 1.00 97.69 79 SER A C 1
ATOM 624 O O . SER A 1 79 ? 2.959 -16.544 -9.675 1.00 97.69 79 SER A O 1
ATOM 626 N N . HIS A 1 80 ? 3.933 -14.552 -10.049 1.00 95.81 80 HIS A N 1
ATOM 627 C CA . HIS A 1 80 ? 5.137 -15.048 -10.723 1.00 95.81 80 HIS A CA 1
ATOM 628 C C . HIS A 1 80 ? 6.400 -14.377 -10.154 1.00 95.81 80 HIS A C 1
ATOM 630 O O . HIS A 1 80 ? 7.136 -13.714 -10.894 1.00 95.81 80 HIS A O 1
ATOM 636 N N . PRO A 1 81 ? 6.653 -14.487 -8.837 1.00 88.56 81 PRO A N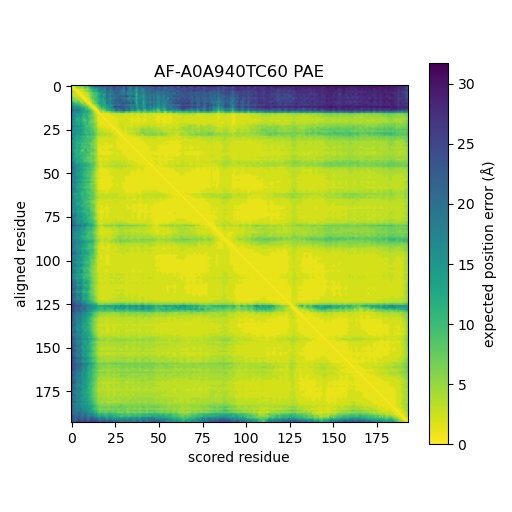 1
ATOM 637 C CA . PRO A 1 81 ? 7.707 -13.720 -8.199 1.00 88.56 81 PRO A CA 1
ATOM 638 C C . PRO A 1 81 ? 9.079 -14.178 -8.695 1.00 88.56 81 PRO A C 1
ATOM 640 O O . PRO A 1 81 ? 9.378 -15.369 -8.788 1.00 88.56 81 PRO A O 1
ATOM 643 N N . VAL A 1 82 ? 9.936 -13.202 -8.970 1.00 92.69 82 VAL A N 1
ATOM 644 C CA . VAL A 1 82 ? 11.353 -13.406 -9.284 1.00 92.69 82 VAL A CA 1
ATOM 645 C C . VAL A 1 82 ? 12.194 -12.546 -8.352 1.00 92.69 82 VAL A C 1
ATOM 647 O O . VAL A 1 82 ? 11.704 -11.562 -7.798 1.00 92.69 82 VAL A O 1
ATOM 650 N N . GLU A 1 83 ? 13.466 -12.902 -8.163 1.00 90.75 83 GLU A N 1
ATOM 651 C CA . GLU A 1 83 ? 14.350 -12.126 -7.293 1.00 90.75 83 GLU A CA 1
ATOM 652 C C . GLU A 1 83 ? 14.472 -10.679 -7.794 1.00 90.75 83 GLU A C 1
ATOM 654 O O . GLU A 1 83 ? 14.813 -10.418 -8.955 1.00 90.75 83 GLU A O 1
ATOM 659 N N . LEU A 1 84 ? 14.205 -9.726 -6.897 1.00 91.50 84 LEU A N 1
ATOM 660 C CA . LEU A 1 84 ? 14.359 -8.313 -7.204 1.00 91.50 84 LEU A CA 1
ATOM 661 C C . LEU A 1 84 ? 15.836 -7.987 -7.446 1.00 91.50 84 LEU A C 1
ATOM 663 O O . LEU A 1 84 ? 16.686 -8.332 -6.617 1.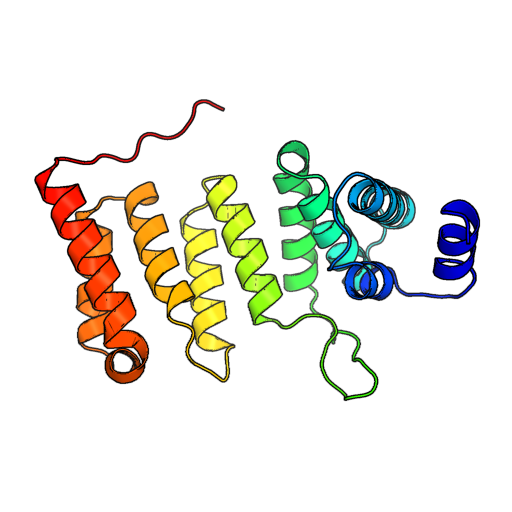00 91.50 84 LEU A O 1
ATOM 667 N N . PRO A 1 85 ? 16.163 -7.272 -8.538 1.00 92.19 85 PRO A N 1
ATOM 668 C CA . PRO A 1 85 ? 17.519 -6.804 -8.758 1.00 92.19 85 PRO A CA 1
ATOM 669 C C . PRO A 1 85 ? 18.017 -5.961 -7.584 1.00 92.19 85 PRO A C 1
ATOM 671 O O . PRO A 1 85 ? 17.268 -5.186 -6.983 1.00 92.19 85 PRO A O 1
ATOM 674 N N . LYS A 1 86 ? 19.305 -6.114 -7.280 1.00 92.25 86 LYS A N 1
ATOM 675 C CA . LYS A 1 86 ? 19.962 -5.458 -6.152 1.00 92.25 86 LYS A CA 1
ATOM 676 C C . LYS A 1 86 ? 20.865 -4.324 -6.614 1.00 92.25 86 LYS A C 1
ATOM 678 O O . LYS A 1 86 ? 21.420 -4.320 -7.715 1.00 92.25 86 LYS A O 1
ATOM 683 N N . GLN A 1 87 ? 21.002 -3.344 -5.739 1.00 90.88 87 GLN A N 1
ATOM 684 C CA . GLN A 1 87 ? 21.979 -2.272 -5.821 1.00 90.88 87 GLN A CA 1
ATOM 685 C C . GLN A 1 87 ? 23.382 -2.806 -5.496 1.00 90.88 87 GLN A C 1
ATOM 687 O O . GLN A 1 87 ? 23.553 -3.938 -5.045 1.00 90.88 87 GLN A O 1
ATOM 692 N N . LYS A 1 88 ? 24.410 -1.966 -5.671 1.00 90.44 88 LYS A N 1
ATOM 693 C CA . LYS A 1 88 ? 25.806 -2.333 -5.365 1.00 90.44 88 LYS A CA 1
ATOM 694 C C . LYS A 1 88 ? 26.033 -2.703 -3.894 1.00 90.44 88 LYS A C 1
ATOM 696 O O . LYS A 1 88 ? 26.917 -3.497 -3.608 1.00 90.44 88 LYS A O 1
ATOM 701 N N . ASN A 1 89 ? 25.243 -2.141 -2.979 1.00 91.31 89 ASN A N 1
ATOM 702 C CA . ASN A 1 89 ? 25.272 -2.458 -1.547 1.00 91.31 89 ASN A CA 1
ATOM 703 C C . ASN A 1 89 ? 24.434 -3.699 -1.184 1.00 91.31 89 ASN A C 1
ATOM 705 O O . ASN A 1 89 ? 24.174 -3.923 -0.009 1.00 91.31 89 ASN A O 1
ATOM 709 N N . ASN A 1 90 ? 24.001 -4.485 -2.176 1.00 90.00 90 ASN A N 1
ATOM 710 C CA . ASN A 1 90 ? 23.194 -5.695 -2.023 1.00 90.00 90 ASN A CA 1
ATOM 711 C C . ASN A 1 90 ? 21.755 -5.475 -1.508 1.00 90.00 90 ASN A C 1
ATOM 713 O O . ASN A 1 90 ? 21.022 -6.446 -1.334 1.00 90.00 90 ASN A O 1
ATOM 717 N N . ASN A 1 91 ? 21.305 -4.227 -1.339 1.00 89.62 91 ASN A N 1
ATOM 718 C CA . ASN A 1 91 ? 19.898 -3.941 -1.062 1.00 89.62 91 ASN A CA 1
ATOM 719 C C . ASN A 1 91 ? 19.067 -4.090 -2.343 1.00 89.62 91 ASN A C 1
ATOM 721 O O . ASN A 1 91 ? 19.524 -3.659 -3.407 1.00 89.62 91 ASN A O 1
ATOM 725 N N . PRO A 1 92 ? 17.851 -4.657 -2.282 1.00 91.94 92 PRO A N 1
ATOM 726 C CA . PRO A 1 92 ? 16.978 -4.711 -3.448 1.00 91.94 92 PRO A CA 1
ATOM 727 C C . PRO A 1 92 ? 16.615 -3.292 -3.916 1.00 91.94 92 PRO A C 1
ATOM 729 O O . PRO A 1 92 ? 16.662 -2.333 -3.142 1.00 91.94 92 PRO A O 1
ATOM 732 N N . TYR A 1 93 ? 16.262 -3.142 -5.195 1.00 93.19 93 TYR A N 1
ATOM 733 C CA . TYR A 1 93 ? 15.748 -1.869 -5.720 1.00 93.19 93 TYR A CA 1
ATOM 734 C C . TYR A 1 93 ? 14.479 -1.434 -4.980 1.00 93.19 93 TYR A C 1
ATOM 736 O O . TYR A 1 93 ? 14.339 -0.279 -4.599 1.00 93.19 93 TYR A O 1
ATOM 744 N N . PHE A 1 94 ? 13.581 -2.374 -4.705 1.00 93.94 94 PHE A N 1
ATOM 745 C CA . PHE A 1 94 ? 12.366 -2.128 -3.938 1.00 93.94 94 PHE A CA 1
ATOM 746 C C . PHE A 1 94 ? 12.262 -3.163 -2.821 1.00 93.94 94 PHE A C 1
ATOM 748 O O . PHE A 1 94 ? 12.621 -4.320 -3.021 1.00 93.94 94 PHE A O 1
ATOM 755 N N . SER A 1 95 ? 11.793 -2.769 -1.639 1.00 93.06 95 SER A N 1
ATOM 756 C CA . SER A 1 95 ? 11.497 -3.735 -0.578 1.00 93.06 95 SER A CA 1
ATOM 757 C C . SER A 1 95 ? 10.140 -4.397 -0.822 1.00 93.06 95 SER A C 1
ATOM 759 O O . SER A 1 95 ? 9.241 -3.789 -1.407 1.00 93.06 95 SER A O 1
ATOM 761 N N . MET A 1 96 ? 9.958 -5.624 -0.328 1.00 93.62 96 MET A N 1
ATOM 762 C CA . MET A 1 96 ? 8.647 -6.288 -0.367 1.00 93.62 96 MET A CA 1
ATOM 763 C C . MET A 1 96 ? 7.593 -5.489 0.402 1.00 93.62 96 MET A C 1
ATOM 765 O O . MET A 1 96 ? 6.481 -5.319 -0.093 1.00 93.62 96 MET A O 1
ATOM 769 N N . TRP A 1 97 ? 7.981 -4.892 1.537 1.00 95.69 97 TRP A N 1
ATOM 770 C CA . TRP A 1 97 ? 7.129 -3.966 2.281 1.00 95.69 97 TRP A CA 1
ATOM 771 C C . TRP A 1 97 ? 6.607 -2.830 1.391 1.00 95.69 97 TRP A C 1
ATOM 773 O O . TRP A 1 97 ? 5.409 -2.559 1.383 1.00 95.69 97 TRP A O 1
ATOM 783 N N . TYR A 1 98 ? 7.477 -2.190 0.597 1.00 95.50 98 TYR A N 1
ATOM 784 C CA . TYR A 1 98 ? 7.073 -1.103 -0.298 1.00 95.50 98 TYR A CA 1
ATOM 785 C C . TYR A 1 98 ? 6.054 -1.582 -1.339 1.00 95.50 98 TYR A C 1
ATOM 787 O O . TYR A 1 98 ? 5.034 -0.926 -1.545 1.00 95.50 98 TYR A O 1
ATOM 795 N N . LEU A 1 99 ? 6.293 -2.743 -1.952 1.00 97.00 99 LEU A N 1
ATOM 796 C CA . LEU A 1 99 ? 5.412 -3.290 -2.985 1.00 97.00 99 LEU A CA 1
ATOM 797 C C . LEU A 1 99 ? 4.023 -3.651 -2.438 1.00 97.00 99 LEU A C 1
ATOM 799 O O . LEU A 1 99 ? 3.017 -3.253 -3.026 1.00 97.00 99 LEU A O 1
ATOM 803 N N . HIS A 1 100 ? 3.953 -4.331 -1.291 1.00 97.94 100 HIS A N 1
ATOM 804 C CA . HIS A 1 100 ? 2.683 -4.625 -0.618 1.00 97.94 100 HIS A CA 1
ATOM 805 C C . HIS A 1 100 ? 1.972 -3.341 -0.163 1.00 97.94 100 HIS A C 1
ATOM 807 O O . HIS A 1 100 ? 0.763 -3.188 -0.355 1.00 97.94 100 HIS A O 1
ATOM 813 N N . SER A 1 101 ? 2.720 -2.363 0.353 1.00 97.88 101 SER A N 1
ATOM 814 C CA . SER A 1 101 ? 2.180 -1.078 0.803 1.00 97.88 101 SER A CA 1
ATOM 815 C C . SER A 1 101 ? 1.563 -0.272 -0.345 1.00 97.88 101 SER A C 1
ATOM 817 O O . SER A 1 101 ? 0.486 0.308 -0.167 1.00 97.88 101 SER A O 1
ATOM 819 N N . GLU A 1 102 ? 2.191 -0.258 -1.526 1.00 98.25 102 GLU A N 1
ATOM 820 C CA . GLU A 1 102 ? 1.636 0.356 -2.739 1.00 98.25 102 GLU A CA 1
ATOM 821 C C . GLU A 1 102 ? 0.406 -0.397 -3.258 1.00 98.25 102 GLU A C 1
ATOM 823 O O . GLU A 1 102 ? -0.612 0.235 -3.561 1.00 98.25 102 GLU A O 1
ATOM 828 N N . LEU A 1 103 ? 0.439 -1.733 -3.286 1.00 98.69 103 LEU A N 1
ATOM 829 C CA . LEU A 1 103 ? -0.710 -2.530 -3.716 1.00 98.69 103 LEU A CA 1
ATOM 830 C C . LEU A 1 103 ? -1.915 -2.343 -2.780 1.00 98.69 103 LEU A C 1
ATOM 832 O O . LEU A 1 103 ? -3.042 -2.174 -3.246 1.00 98.69 103 LEU A O 1
ATOM 836 N N . SER A 1 104 ? -1.678 -2.256 -1.468 1.00 98.69 104 SER A N 1
ATOM 837 C CA . SER A 1 104 ? -2.699 -1.896 -0.480 1.00 98.69 104 SER A CA 1
ATOM 838 C C . SER A 1 104 ? -3.374 -0.557 -0.813 1.00 98.69 104 SER A C 1
ATOM 840 O O . SER A 1 104 ? -4.602 -0.479 -0.879 1.00 98.69 104 SER A O 1
ATOM 842 N N . LYS A 1 105 ? -2.587 0.494 -1.105 1.00 98.56 105 LYS A N 1
ATOM 843 C CA . LYS A 1 105 ? -3.120 1.821 -1.480 1.00 98.56 105 LYS A CA 1
ATOM 844 C C . LYS A 1 105 ? -3.957 1.757 -2.752 1.00 98.56 105 LYS A C 1
ATOM 846 O O . LYS A 1 105 ? -4.944 2.485 -2.869 1.00 98.56 105 LYS A O 1
ATOM 851 N N . LEU A 1 106 ? -3.540 0.955 -3.732 1.00 98.56 106 LEU A N 1
ATOM 852 C CA . LEU A 1 106 ? -4.280 0.777 -4.978 1.00 98.56 106 LEU A CA 1
ATOM 853 C C . LEU A 1 106 ? -5.626 0.093 -4.727 1.00 98.56 106 LEU A C 1
ATOM 855 O O . LEU A 1 106 ? -6.653 0.612 -5.164 1.00 98.56 106 LEU A O 1
ATOM 859 N N . TYR A 1 107 ? -5.635 -1.011 -3.977 1.00 98.69 107 TYR A N 1
ATOM 860 C CA . TYR A 1 107 ? -6.864 -1.713 -3.612 1.00 98.69 107 TYR A CA 1
ATOM 861 C C . TYR A 1 107 ? -7.830 -0.830 -2.830 1.00 98.69 107 TYR A C 1
ATOM 863 O O . TYR A 1 107 ? -9.006 -0.752 -3.178 1.00 98.69 107 TYR A O 1
ATOM 871 N N . GLU A 1 108 ? -7.338 -0.103 -1.829 1.00 97.94 108 GLU A N 1
ATOM 872 C CA . GLU A 1 108 ? -8.147 0.824 -1.040 1.00 97.94 108 GLU A CA 1
ATOM 873 C C . GLU A 1 108 ? -8.806 1.892 -1.927 1.00 97.94 108 GLU A C 1
ATOM 875 O O . GLU A 1 108 ? -10.002 2.162 -1.815 1.00 97.94 108 GLU A O 1
ATOM 880 N N . LYS A 1 109 ? -8.039 2.471 -2.858 1.00 96.19 109 LYS A N 1
ATOM 881 C CA . LYS A 1 109 ? -8.519 3.477 -3.817 1.00 96.19 109 LYS A CA 1
ATOM 882 C C . LYS A 1 109 ? -9.552 2.933 -4.810 1.00 96.19 109 LYS A C 1
ATOM 884 O O . LYS A 1 109 ? -10.327 3.725 -5.351 1.00 96.19 109 LYS A O 1
ATOM 889 N N . GLU A 1 110 ? -9.565 1.623 -5.039 1.00 96.88 110 GLU A N 1
ATOM 890 C CA . GLU A 1 110 ? -10.557 0.919 -5.855 1.00 96.88 110 GLU A CA 1
ATOM 891 C C . GLU A 1 110 ? -11.682 0.271 -5.031 1.00 96.88 110 GLU A C 1
ATOM 893 O O . GLU A 1 110 ? -12.543 -0.391 -5.611 1.00 96.88 110 GLU A O 1
ATOM 898 N N . TYR A 1 111 ? -11.750 0.543 -3.720 1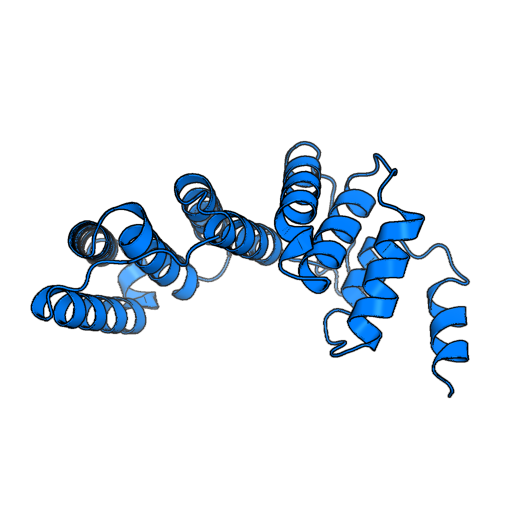.00 96.00 111 TYR A N 1
ATOM 899 C CA . TYR A 1 111 ? -12.745 0.003 -2.778 1.00 96.00 111 TYR A CA 1
ATOM 900 C C . TYR A 1 111 ? -12.658 -1.521 -2.575 1.00 96.00 111 TYR A C 1
ATOM 902 O O . TYR A 1 111 ? -13.619 -2.165 -2.163 1.00 96.00 111 TYR A O 1
ATOM 910 N N . LEU A 1 112 ? -11.490 -2.109 -2.836 1.00 97.75 112 LEU A N 1
ATOM 911 C CA . LEU A 1 112 ? -11.184 -3.520 -2.598 1.00 97.75 112 LEU A CA 1
ATOM 912 C C . LEU A 1 112 ? -10.592 -3.686 -1.191 1.00 97.75 112 LEU A C 1
ATOM 914 O O . LEU A 1 112 ? -9.432 -4.057 -1.026 1.00 97.75 112 LEU A O 1
ATOM 918 N N . PHE A 1 113 ? -11.377 -3.341 -0.169 1.00 98.19 113 PHE A N 1
ATOM 919 C CA . PHE A 1 113 ? -10.878 -3.156 1.197 1.00 98.19 113 PHE A CA 1
ATOM 920 C C . PHE A 1 113 ? -10.273 -4.414 1.825 1.00 98.19 113 PHE A C 1
ATOM 922 O O . PHE A 1 113 ? -9.208 -4.315 2.427 1.00 98.19 113 PHE A O 1
ATOM 929 N N . ASP A 1 114 ? -10.872 -5.591 1.630 1.00 98.62 114 ASP A N 1
ATOM 930 C CA . ASP A 1 114 ? -10.313 -6.842 2.166 1.00 98.62 114 ASP A CA 1
ATOM 931 C C . ASP A 1 114 ? -8.938 -7.147 1.572 1.00 98.62 114 ASP A C 1
ATOM 933 O O . ASP A 1 114 ? -7.993 -7.462 2.292 1.00 98.62 114 ASP A O 1
ATOM 937 N N . LYS A 1 115 ? -8.785 -6.956 0.255 1.00 98.69 115 LYS A N 1
ATOM 938 C CA . LYS A 1 115 ? -7.481 -7.089 -0.399 1.00 98.69 115 LYS A CA 1
ATOM 939 C C . LYS A 1 115 ? -6.488 -6.050 0.130 1.00 98.69 115 LYS A C 1
ATOM 941 O O . LYS A 1 115 ? -5.321 -6.373 0.316 1.00 98.69 115 LYS A O 1
ATOM 946 N N . ALA A 1 116 ? -6.930 -4.817 0.386 1.00 98.81 116 ALA A N 1
ATOM 947 C CA . ALA A 1 116 ? -6.071 -3.764 0.922 1.00 98.81 116 ALA A CA 1
ATOM 948 C C . ALA A 1 116 ? -5.549 -4.085 2.332 1.00 98.81 116 ALA A C 1
ATOM 950 O O . ALA A 1 116 ? -4.371 -3.836 2.596 1.00 98.81 116 ALA A O 1
ATOM 951 N N . ILE A 1 117 ? -6.402 -4.648 3.198 1.00 98.75 117 ILE A N 1
ATOM 952 C CA . ILE A 1 117 ? -6.037 -5.109 4.546 1.00 98.75 117 ILE A CA 1
ATOM 953 C C . ILE A 1 117 ? -5.060 -6.281 4.456 1.00 98.75 117 ILE A C 1
ATOM 955 O O . ILE A 1 117 ? -3.991 -6.199 5.050 1.00 98.75 117 ILE A O 1
ATOM 959 N N . ALA A 1 118 ? -5.352 -7.292 3.632 1.00 98.62 118 ALA A N 1
ATOM 960 C CA . ALA A 1 118 ? -4.475 -8.454 3.463 1.00 98.62 118 ALA A CA 1
ATOM 961 C C . ALA A 1 118 ? -3.047 -8.062 3.036 1.00 98.62 118 ALA A C 1
ATOM 963 O O . ALA A 1 118 ? -2.065 -8.654 3.471 1.00 98.62 118 ALA A O 1
ATOM 964 N N . GLN A 1 119 ? -2.899 -7.024 2.205 1.00 98.62 119 GLN A N 1
ATOM 965 C CA . GLN A 1 119 ? -1.573 -6.509 1.851 1.00 98.62 119 GLN A CA 1
ATOM 966 C C . GLN A 1 119 ? -0.859 -5.797 3.016 1.00 98.62 119 GLN A C 1
ATOM 968 O O . GLN A 1 119 ? 0.363 -5.852 3.089 1.00 98.62 119 GLN A O 1
ATOM 973 N N . LEU A 1 120 ? -1.584 -5.134 3.924 1.00 98.44 120 LEU A N 1
ATOM 974 C CA . LEU A 1 120 ? -0.983 -4.524 5.122 1.00 98.44 120 LEU A CA 1
ATOM 975 C C . LEU A 1 120 ? -0.589 -5.570 6.162 1.00 98.44 120 LEU A C 1
ATOM 977 O O . LEU A 1 120 ? 0.411 -5.387 6.847 1.00 98.44 120 LEU A O 1
ATOM 981 N N . GLU A 1 121 ? -1.330 -6.670 6.254 1.00 97.50 121 GLU A N 1
ATOM 982 C CA . GLU A 1 121 ? -0.941 -7.823 7.070 1.00 97.50 121 GLU A CA 1
ATOM 983 C C . GLU A 1 121 ? 0.386 -8.409 6.567 1.00 97.50 121 GLU A C 1
ATOM 985 O O . GLU A 1 121 ? 1.315 -8.571 7.355 1.00 97.50 121 GLU A O 1
ATOM 990 N N . LEU A 1 122 ? 0.551 -8.564 5.246 1.00 96.94 122 LEU A N 1
ATOM 991 C CA . LEU A 1 122 ? 1.836 -8.956 4.653 1.00 96.94 122 LEU A CA 1
ATOM 992 C C . LEU A 1 122 ? 2.955 -7.939 4.935 1.00 96.94 122 LEU A C 1
ATOM 994 O O . LEU A 1 122 ? 4.086 -8.345 5.190 1.00 96.94 122 LEU A O 1
ATOM 998 N N . CYS A 1 123 ? 2.665 -6.630 4.935 1.00 96.62 123 CYS A N 1
ATOM 999 C CA . CYS A 1 123 ? 3.635 -5.610 5.356 1.00 96.62 123 CYS A CA 1
ATOM 1000 C C . CYS A 1 123 ? 4.105 -5.820 6.804 1.00 96.62 123 CYS A C 1
ATOM 1002 O O . CYS A 1 123 ? 5.296 -5.677 7.071 1.00 96.62 123 CYS A O 1
ATOM 1004 N N . ILE A 1 124 ? 3.193 -6.160 7.719 1.00 95.12 124 ILE A N 1
ATOM 1005 C CA . ILE A 1 124 ? 3.511 -6.427 9.129 1.00 95.12 124 ILE A CA 1
ATOM 1006 C C . ILE A 1 124 ? 4.370 -7.692 9.259 1.00 95.12 124 ILE A C 1
ATOM 1008 O O . ILE A 1 124 ? 5.302 -7.713 10.058 1.00 95.12 124 ILE A O 1
ATOM 1012 N N . GLU A 1 125 ? 4.084 -8.726 8.468 1.00 92.31 125 GLU A N 1
ATOM 1013 C CA . GLU A 1 125 ? 4.817 -9.996 8.491 1.00 92.31 125 GLU A CA 1
ATOM 1014 C C . GLU A 1 125 ? 6.219 -9.901 7.875 1.00 92.31 125 GLU A C 1
ATOM 1016 O O . GLU A 1 125 ? 7.145 -10.555 8.350 1.00 92.31 125 GLU A O 1
ATOM 1021 N N . CYS A 1 126 ? 6.390 -9.111 6.809 1.00 85.62 126 CYS A N 1
ATOM 1022 C CA . CYS A 1 126 ? 7.633 -9.082 6.037 1.00 85.62 126 CYS A CA 1
ATOM 1023 C C . CYS A 1 126 ? 8.636 -8.005 6.478 1.00 85.62 126 CYS A C 1
ATOM 1025 O O . CYS A 1 126 ? 9.671 -7.851 5.826 1.00 85.62 126 CYS A O 1
ATOM 1027 N N . CYS A 1 127 ? 8.316 -7.192 7.487 1.00 78.00 127 CYS A N 1
ATOM 1028 C CA . CYS A 1 127 ? 9.181 -6.102 7.928 1.00 78.00 127 CYS A CA 1
ATOM 1029 C C . CYS A 1 127 ? 10.024 -6.526 9.134 1.00 78.00 127 CYS A C 1
ATOM 1031 O O . CYS A 1 127 ? 9.483 -6.917 10.165 1.00 78.00 127 CYS A O 1
ATOM 1033 N N . ASP A 1 128 ? 11.348 -6.385 9.023 1.00 75.69 128 ASP A N 1
ATOM 1034 C CA . ASP A 1 128 ? 12.277 -6.648 10.133 1.00 75.69 128 ASP A CA 1
ATOM 1035 C C . ASP A 1 128 ? 12.073 -5.661 11.299 1.00 75.69 128 ASP A C 1
ATOM 1037 O O . ASP A 1 128 ? 12.362 -5.968 12.456 1.00 75.69 128 ASP A O 1
ATOM 1041 N N . GLU A 1 129 ? 11.541 -4.471 10.998 1.00 84.50 129 GLU A N 1
ATOM 1042 C CA . GLU A 1 129 ? 11.214 -3.428 11.967 1.00 84.50 129 GLU A CA 1
ATOM 1043 C C . GLU A 1 129 ? 9.709 -3.152 11.992 1.00 84.50 129 GLU A C 1
ATOM 1045 O O . GLU A 1 129 ? 9.051 -3.025 10.960 1.00 84.50 129 GLU A O 1
ATOM 1050 N N . ILE A 1 130 ? 9.147 -3.003 13.189 1.00 88.56 130 ILE A N 1
ATOM 1051 C CA . ILE A 1 130 ? 7.717 -2.739 13.352 1.00 88.56 130 ILE A CA 1
ATOM 1052 C C . ILE A 1 130 ? 7.375 -1.346 12.806 1.00 88.56 130 ILE A C 1
ATOM 1054 O O . ILE A 1 130 ? 7.863 -0.335 13.313 1.00 88.56 130 ILE A O 1
ATOM 1058 N N . ASN A 1 131 ? 6.447 -1.281 11.850 1.00 93.56 131 ASN A N 1
ATOM 1059 C CA . ASN A 1 131 ? 5.911 -0.024 11.338 1.00 93.56 131 ASN A CA 1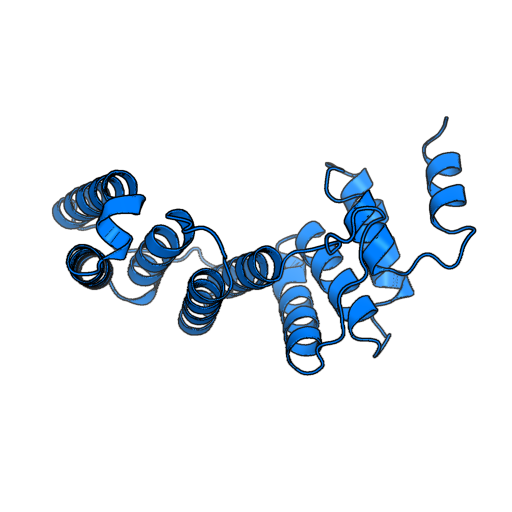
ATOM 1060 C C . ASN A 1 131 ? 4.483 0.227 11.849 1.00 93.56 131 ASN A C 1
ATOM 1062 O O . ASN A 1 131 ? 3.517 -0.410 11.431 1.00 93.56 131 ASN A O 1
ATOM 1066 N N . CYS A 1 132 ? 4.324 1.208 12.740 1.00 95.00 132 CYS A N 1
ATOM 1067 C CA . CYS A 1 132 ? 3.021 1.554 13.315 1.00 95.00 132 CYS A CA 1
ATOM 1068 C C . CYS A 1 132 ? 1.994 2.050 12.276 1.00 95.00 132 CYS A C 1
ATOM 1070 O O . CYS A 1 132 ? 0.782 1.985 12.518 1.00 95.00 132 CYS A O 1
ATOM 1072 N N . ALA A 1 133 ? 2.455 2.528 11.115 1.00 95.81 133 ALA A N 1
ATOM 1073 C CA . ALA A 1 133 ? 1.579 3.001 10.052 1.00 95.81 133 ALA A CA 1
ATOM 1074 C C . ALA A 1 133 ? 0.728 1.869 9.462 1.00 95.81 133 ALA A C 1
ATOM 1076 O O . ALA A 1 133 ? -0.406 2.123 9.066 1.00 95.81 133 ALA A O 1
ATOM 1077 N N . ASP A 1 134 ? 1.221 0.630 9.439 1.00 97.12 134 ASP A N 1
ATOM 1078 C CA . ASP A 1 134 ? 0.485 -0.486 8.837 1.00 97.12 134 ASP A CA 1
ATOM 1079 C C . ASP A 1 134 ? -0.760 -0.835 9.665 1.00 97.12 134 ASP A C 1
ATOM 1081 O O . ASP A 1 134 ? -1.864 -0.916 9.126 1.00 97.12 134 ASP A O 1
ATOM 1085 N N . PHE A 1 135 ? -0.625 -0.870 10.993 1.00 98.00 135 PHE A N 1
ATOM 1086 C CA . PHE A 1 135 ? -1.743 -1.058 11.924 1.00 98.00 135 PHE A CA 1
ATOM 1087 C C . PHE A 1 135 ? -2.763 0.086 11.843 1.00 98.00 135 PHE A C 1
ATOM 1089 O O . PHE A 1 135 ? -3.969 -0.128 11.726 1.00 98.00 135 PHE A O 1
ATOM 1096 N N . THR A 1 136 ? -2.295 1.336 11.881 1.00 98.19 136 THR A N 1
ATOM 1097 C CA . THR A 1 136 ? -3.209 2.492 11.854 1.00 98.19 136 THR A CA 1
ATOM 1098 C C . THR A 1 136 ? -3.927 2.641 10.509 1.00 98.19 136 THR A C 1
ATOM 1100 O O . THR A 1 136 ? -5.090 3.045 10.492 1.00 98.19 136 THR A O 1
ATOM 1103 N N . ARG A 1 137 ? -3.300 2.233 9.396 1.00 98.38 137 ARG A N 1
ATOM 1104 C CA . ARG A 1 137 ? -3.944 2.159 8.076 1.00 98.38 137 ARG A CA 1
ATOM 1105 C C . ARG A 1 137 ? -5.000 1.061 7.991 1.00 98.38 137 ARG A C 1
ATOM 1107 O O . ARG A 1 137 ? -6.037 1.310 7.382 1.00 98.38 137 ARG A O 1
ATOM 1114 N N . ILE A 1 138 ? -4.793 -0.106 8.610 1.00 98.69 138 ILE A N 1
ATOM 1115 C CA . ILE A 1 138 ? -5.844 -1.137 8.700 1.00 98.69 138 ILE A CA 1
ATOM 1116 C C . ILE A 1 138 ? -7.070 -0.564 9.420 1.00 98.69 138 ILE A C 1
ATOM 1118 O O . ILE A 1 138 ? -8.182 -0.671 8.906 1.00 98.69 138 ILE A O 1
ATOM 1122 N N . ALA A 1 139 ? -6.876 0.135 10.545 1.00 98.50 139 ALA A N 1
ATOM 1123 C CA . ALA A 1 139 ? -7.974 0.794 11.251 1.00 98.50 139 ALA A CA 1
ATOM 1124 C C . ALA A 1 139 ? -8.695 1.833 10.369 1.00 98.50 139 ALA A C 1
ATOM 1126 O O . ALA A 1 139 ? -9.924 1.853 10.317 1.00 98.50 139 ALA A O 1
ATOM 1127 N N . ASP A 1 140 ? -7.956 2.659 9.621 1.00 98.44 140 ASP A N 1
ATOM 1128 C CA . ASP A 1 140 ? -8.548 3.630 8.691 1.00 98.44 140 ASP A CA 1
ATOM 1129 C C . ASP A 1 140 ? -9.339 2.957 7.550 1.00 98.44 140 ASP A C 1
ATOM 1131 O O . ASP A 1 140 ? -10.347 3.509 7.099 1.00 98.44 140 ASP A O 1
ATOM 1135 N N . ILE A 1 141 ? -8.922 1.774 7.084 1.00 98.50 141 ILE A N 1
ATOM 1136 C CA . ILE A 1 141 ? -9.658 0.992 6.080 1.00 98.50 141 ILE A CA 1
ATOM 1137 C C . ILE A 1 141 ? -10.915 0.362 6.692 1.00 98.50 141 ILE A C 1
ATOM 1139 O O . ILE A 1 141 ? -11.971 0.424 6.066 1.00 98.50 141 ILE A O 1
ATOM 1143 N N . LEU A 1 142 ? -10.851 -0.163 7.919 1.00 98.50 142 LEU A N 1
ATOM 1144 C CA . LEU A 1 142 ? -12.015 -0.712 8.629 1.00 98.50 142 LEU A CA 1
ATOM 1145 C C . LEU A 1 142 ? -13.114 0.338 8.833 1.00 98.50 142 LEU A C 1
ATOM 1147 O O . LEU A 1 142 ? -14.289 0.034 8.649 1.00 98.50 142 LEU A O 1
ATOM 1151 N N . VAL A 1 143 ? -12.748 1.599 9.095 1.00 98.12 143 VAL A N 1
ATOM 1152 C CA . VAL A 1 143 ? -13.716 2.714 9.135 1.00 98.12 143 VAL A CA 1
ATOM 1153 C C . VAL A 1 143 ? -14.462 2.878 7.804 1.00 98.12 143 VAL A C 1
ATOM 1155 O O . VAL A 1 143 ? -15.632 3.259 7.801 1.00 98.12 143 VAL A O 1
ATOM 1158 N N . LYS A 1 144 ? -13.786 2.647 6.671 1.00 96.94 144 LYS A N 1
ATOM 1159 C CA . LYS A 1 144 ? -14.356 2.809 5.322 1.00 96.94 144 LYS A CA 1
ATOM 1160 C C . LYS A 1 144 ? -15.172 1.603 4.883 1.00 96.94 144 LYS A C 1
ATOM 1162 O O . LYS A 1 144 ? -16.144 1.772 4.152 1.00 96.94 144 LYS A O 1
ATOM 1167 N N . LYS A 1 145 ? -14.723 0.413 5.277 1.00 96.06 145 LYS A N 1
ATOM 1168 C CA . LYS A 1 145 ? -15.313 -0.871 4.913 1.00 96.06 145 LYS A CA 1
ATOM 1169 C C . LYS A 1 145 ? -16.559 -1.173 5.745 1.00 96.06 145 LYS A C 1
ATOM 1171 O O . LYS A 1 145 ? -17.594 -1.485 5.168 1.00 96.06 145 LYS A O 1
ATOM 1176 N N . ASP A 1 146 ? -16.440 -1.054 7.066 1.00 94.88 146 ASP A N 1
ATOM 1177 C CA . ASP A 1 146 ? -17.414 -1.566 8.029 1.00 94.88 146 ASP A CA 1
ATOM 1178 C C . ASP A 1 146 ? -17.950 -0.422 8.908 1.00 94.88 146 ASP A C 1
ATOM 1180 O O . ASP A 1 146 ? -18.985 0.180 8.607 1.00 94.88 146 ASP A O 1
ATOM 1184 N N . SER A 1 147 ? -17.239 -0.070 9.984 1.00 96.56 147 SER A N 1
ATOM 1185 C CA . SER A 1 147 ? -17.622 1.027 10.871 1.00 96.56 147 SER A CA 1
ATOM 1186 C C . SER A 1 147 ? -16.463 1.541 11.730 1.00 96.56 147 SER A C 1
ATOM 1188 O O . SER A 1 147 ? -15.417 0.909 11.888 1.00 96.56 147 SER A O 1
ATOM 1190 N N . VAL A 1 148 ? -16.677 2.692 12.380 1.00 97.94 148 VAL A N 1
ATOM 1191 C CA . VAL A 1 148 ? -15.758 3.198 13.415 1.00 97.94 148 VAL A CA 1
ATOM 1192 C C . VAL A 1 148 ? -15.651 2.229 14.603 1.00 97.94 148 VAL A C 1
ATOM 1194 O O . VAL A 1 148 ? -14.604 2.164 15.243 1.00 97.94 148 VAL A O 1
ATOM 1197 N N . SER A 1 149 ? -16.704 1.461 14.908 1.00 97.69 149 SER A N 1
ATOM 1198 C CA . SER A 1 149 ? -16.678 0.502 16.021 1.00 97.69 149 SER A CA 1
ATOM 1199 C C . SER A 1 149 ? -15.774 -0.693 15.729 1.00 97.69 149 SER A C 1
ATOM 1201 O O . SER A 1 149 ? -15.023 -1.089 16.615 1.00 97.69 149 SER A O 1
ATOM 1203 N N . ASP A 1 150 ? -15.789 -1.207 14.500 1.00 97.88 150 ASP A N 1
ATOM 1204 C CA . ASP A 1 150 ? -14.924 -2.320 14.084 1.00 97.88 150 ASP A CA 1
ATOM 1205 C C . ASP A 1 150 ? -13.448 -1.906 14.109 1.00 97.88 150 ASP A C 1
ATOM 1207 O O . ASP A 1 150 ? -12.593 -2.618 14.635 1.00 97.88 150 ASP A O 1
ATOM 1211 N N . ALA A 1 151 ? -13.149 -0.690 13.642 1.00 98.31 151 ALA A N 1
ATOM 1212 C CA . ALA A 1 151 ? -11.804 -0.129 13.725 1.00 98.31 151 ALA A CA 1
ATOM 1213 C C . ALA A 1 151 ? -11.320 0.050 15.180 1.00 98.31 151 ALA A C 1
ATOM 1215 O O . ALA A 1 151 ? -10.159 -0.228 15.482 1.00 98.31 151 ALA A O 1
ATOM 1216 N N . LEU A 1 152 ? -12.197 0.471 16.101 1.00 98.50 152 LEU A N 1
ATOM 1217 C CA . LEU A 1 152 ? -11.876 0.543 17.533 1.00 98.50 152 LEU A CA 1
ATOM 1218 C C . LEU A 1 152 ? -11.624 -0.845 18.132 1.00 98.50 152 LEU A C 1
ATOM 1220 O O . LEU A 1 152 ? -10.672 -1.004 18.891 1.00 98.50 152 LEU A O 1
ATOM 1224 N N . GLN A 1 153 ? -12.437 -1.845 17.778 1.00 98.44 153 GLN A N 1
ATOM 1225 C CA . GLN A 1 153 ? -12.252 -3.222 18.239 1.00 98.44 153 GLN A CA 1
ATOM 1226 C C . GLN A 1 153 ? -10.909 -3.793 17.772 1.00 98.44 153 GLN A C 1
ATOM 1228 O O . GLN A 1 153 ? -10.197 -4.413 18.560 1.00 98.44 153 GLN A O 1
ATOM 1233 N N . TYR A 1 154 ? -10.533 -3.537 16.519 1.00 98.44 154 TYR A N 1
ATOM 1234 C CA . TYR A 1 154 ? -9.233 -3.925 15.979 1.00 98.44 154 TYR A CA 1
ATOM 1235 C C . TYR A 1 154 ? -8.067 -3.298 16.764 1.00 98.44 154 TYR A C 1
ATOM 1237 O O . TYR A 1 154 ? -7.160 -4.008 17.202 1.00 98.44 154 TYR A O 1
ATOM 1245 N N . LEU A 1 155 ? -8.110 -1.983 17.009 1.00 98.44 155 LEU A N 1
ATOM 1246 C CA . LEU A 1 155 ? -7.076 -1.290 17.789 1.00 98.44 155 LEU A CA 1
ATOM 1247 C C . LEU A 1 155 ? -7.005 -1.781 19.238 1.00 98.44 155 LEU A C 1
ATOM 1249 O O . LEU A 1 155 ? -5.913 -1.882 19.792 1.00 98.44 155 LEU A O 1
ATOM 1253 N N . GLU A 1 156 ? -8.142 -2.110 19.849 1.00 98.00 156 GLU A N 1
ATOM 1254 C CA . GLU A 1 156 ? -8.178 -2.704 21.187 1.00 98.00 156 GLU A CA 1
ATOM 1255 C C . GLU A 1 156 ? -7.543 -4.101 21.199 1.00 98.00 156 GLU A C 1
ATOM 1257 O O . GLU A 1 156 ? -6.789 -4.431 22.112 1.00 98.00 156 GLU A O 1
ATOM 1262 N N . GLY A 1 157 ? -7.760 -4.895 20.145 1.00 97.88 157 GLY A N 1
ATOM 1263 C CA . GLY A 1 157 ? -7.059 -6.160 19.931 1.00 97.88 157 GLY A CA 1
ATOM 1264 C C . GLY A 1 157 ? -5.539 -5.983 19.920 1.00 97.88 157 GLY A C 1
ATOM 1265 O O . GLY A 1 157 ? -4.835 -6.704 20.628 1.00 97.88 157 GLY A O 1
ATOM 1266 N N . ILE A 1 158 ? -5.037 -4.968 19.208 1.00 97.31 158 ILE A N 1
ATOM 1267 C CA . ILE A 1 158 ? -3.598 -4.663 19.153 1.00 97.31 158 ILE A CA 1
ATOM 1268 C C . ILE A 1 158 ? -3.038 -4.325 20.532 1.00 97.31 158 ILE A C 1
ATOM 1270 O O . ILE A 1 158 ? -1.943 -4.777 20.848 1.00 97.31 158 ILE A O 1
ATOM 1274 N N . LYS A 1 159 ? -3.764 -3.582 21.380 1.00 96.88 159 LYS A N 1
ATOM 1275 C CA . LYS A 1 159 ? -3.289 -3.222 22.733 1.00 96.88 159 LYS A CA 1
ATOM 1276 C C . LYS A 1 159 ? -2.963 -4.433 23.613 1.00 96.88 159 LYS A C 1
ATOM 1278 O O . LYS A 1 159 ? -2.188 -4.299 24.557 1.00 96.88 159 LYS A O 1
ATOM 1283 N N . ASN A 1 160 ? -3.524 -5.599 23.292 1.00 95.19 160 ASN A N 1
ATOM 1284 C CA . ASN A 1 160 ? -3.270 -6.860 23.990 1.00 95.19 160 ASN A CA 1
ATOM 1285 C C . ASN A 1 160 ? -2.102 -7.670 23.396 1.00 95.19 160 ASN A C 1
ATOM 1287 O O . ASN A 1 160 ? -1.763 -8.729 23.918 1.00 95.19 160 ASN A O 1
ATOM 1291 N N . MET A 1 161 ? -1.490 -7.203 22.308 1.00 95.12 161 MET A N 1
ATOM 1292 C CA . MET A 1 161 ? -0.357 -7.854 21.653 1.00 95.12 161 MET A CA 1
ATOM 1293 C C . MET A 1 161 ? 0.973 -7.297 22.170 1.00 95.12 161 MET A C 1
ATOM 1295 O O . MET A 1 161 ? 1.078 -6.121 22.509 1.00 95.12 161 MET A O 1
ATOM 1299 N N . GLU A 1 162 ? 2.035 -8.105 22.144 1.00 93.81 162 GLU A N 1
ATOM 1300 C CA . GLU A 1 162 ? 3.367 -7.665 22.594 1.00 93.81 162 GLU A CA 1
ATOM 1301 C C . GLU A 1 162 ? 3.904 -6.483 21.764 1.00 93.81 162 GLU A C 1
ATOM 1303 O O . GLU A 1 162 ? 4.511 -5.557 22.305 1.00 93.81 162 GLU A O 1
ATOM 1308 N N . VAL A 1 163 ? 3.586 -6.463 20.462 1.00 93.50 163 VAL A N 1
ATOM 1309 C CA . VAL A 1 163 ? 3.962 -5.394 19.520 1.00 93.50 163 VAL A CA 1
ATOM 1310 C C . VAL A 1 163 ? 3.503 -4.008 19.983 1.00 93.50 163 VAL A C 1
ATOM 1312 O O . VAL A 1 163 ? 4.172 -3.014 19.701 1.00 93.50 163 VAL A O 1
ATOM 1315 N N . TYR A 1 164 ? 2.404 -3.926 20.746 1.00 96.44 164 TYR A N 1
ATOM 1316 C CA . TYR A 1 164 ? 1.832 -2.667 21.219 1.00 96.44 164 TYR A CA 1
ATOM 1317 C C . TYR A 1 164 ? 2.830 -1.818 21.995 1.00 96.44 164 TYR A C 1
ATOM 1319 O O . TYR A 1 164 ? 2.826 -0.602 21.833 1.00 96.44 164 TYR A O 1
ATOM 1327 N N . LYS A 1 165 ? 3.729 -2.421 22.782 1.00 95.62 165 LYS A N 1
ATOM 1328 C CA . LYS A 1 165 ? 4.731 -1.664 23.551 1.00 95.62 165 LYS A CA 1
ATOM 1329 C C . LYS A 1 165 ? 5.585 -0.772 22.647 1.00 95.62 165 LYS A C 1
ATOM 1331 O O . LYS A 1 165 ? 5.861 0.370 23.007 1.00 95.62 165 LYS A O 1
ATOM 1336 N N . SER A 1 166 ? 5.920 -1.259 21.454 1.00 95.12 166 SER A N 1
ATOM 1337 C CA . SER A 1 166 ? 6.735 -0.542 20.468 1.00 95.12 166 SER A CA 1
ATOM 1338 C C . SER A 1 166 ? 5.952 0.504 19.671 1.00 95.12 166 SER A C 1
ATOM 1340 O O . SER A 1 166 ? 6.546 1.436 19.140 1.00 95.12 166 SER A O 1
ATOM 1342 N N . ILE A 1 167 ? 4.623 0.382 19.590 1.00 96.69 167 ILE A N 1
ATOM 1343 C CA . ILE A 1 167 ? 3.763 1.259 18.769 1.00 96.69 167 ILE A CA 1
ATOM 1344 C C . ILE A 1 167 ? 2.700 2.012 19.574 1.00 96.69 167 ILE A C 1
ATOM 1346 O O . ILE A 1 167 ? 1.798 2.624 18.998 1.00 96.69 167 ILE A O 1
ATOM 1350 N N . LYS A 1 168 ? 2.815 1.997 20.906 1.00 97.69 168 LYS A N 1
ATOM 1351 C CA . LYS A 1 168 ? 1.795 2.459 21.851 1.00 97.69 168 LYS A CA 1
ATOM 1352 C C . LYS A 1 168 ? 1.254 3.840 21.519 1.00 97.69 168 LYS A C 1
ATOM 1354 O O . LYS A 1 168 ? 0.046 4.017 21.418 1.00 97.69 168 LYS A O 1
ATOM 1359 N N . TYR A 1 169 ? 2.153 4.802 21.319 1.00 97.81 169 TYR A N 1
ATOM 1360 C CA . TYR A 1 169 ? 1.777 6.186 21.043 1.00 97.81 169 TYR A CA 1
ATOM 1361 C C . TYR A 1 169 ? 0.884 6.301 19.800 1.00 97.81 169 TYR A C 1
ATOM 1363 O O . TYR A 1 169 ? -0.172 6.925 19.852 1.00 97.81 169 TYR A O 1
ATOM 1371 N N . ALA A 1 170 ? 1.264 5.646 18.700 1.00 98.00 170 ALA A N 1
ATOM 1372 C CA . ALA A 1 170 ? 0.507 5.698 17.453 1.00 98.00 170 ALA A CA 1
ATOM 1373 C C . ALA A 1 170 ? -0.876 5.040 17.590 1.00 98.00 170 ALA A C 1
ATOM 1375 O O . ALA A 1 170 ? -1.870 5.593 17.115 1.00 98.00 170 ALA A O 1
ATOM 1376 N N . ILE A 1 171 ? -0.944 3.893 18.275 1.00 98.44 171 ILE A N 1
ATOM 1377 C CA . ILE A 1 171 ? -2.201 3.174 18.515 1.00 98.44 171 ILE A CA 1
ATOM 1378 C C . ILE A 1 171 ? -3.137 3.988 19.408 1.00 98.44 171 ILE A C 1
ATOM 1380 O O . ILE A 1 171 ? -4.306 4.139 19.065 1.00 98.44 171 ILE A O 1
ATOM 1384 N N . ASP A 1 172 ? -2.640 4.582 20.494 1.00 98.38 172 ASP A N 1
ATOM 1385 C CA . ASP A 1 172 ? -3.457 5.412 21.386 1.00 98.38 172 ASP A CA 1
ATOM 1386 C C . ASP A 1 172 ? -3.958 6.684 20.699 1.00 98.38 172 ASP A C 1
ATOM 1388 O O . ASP A 1 172 ? -5.131 7.040 20.832 1.00 98.38 172 ASP A O 1
ATOM 1392 N N . CYS A 1 173 ? -3.099 7.362 19.930 1.00 98.44 173 CYS A N 1
ATOM 1393 C CA . CYS A 1 173 ? -3.495 8.534 19.153 1.00 98.44 173 CYS A CA 1
ATOM 1394 C C . CYS A 1 173 ? -4.615 8.193 18.166 1.00 98.44 173 CYS A C 1
ATOM 1396 O O . CYS A 1 173 ? -5.637 8.880 18.142 1.00 98.44 173 CYS A O 1
ATOM 1398 N N . LYS A 1 174 ? -4.459 7.110 17.392 1.00 98.56 174 LYS A N 1
ATOM 1399 C CA . LYS A 1 174 ? -5.487 6.668 16.443 1.00 98.56 174 LYS A CA 1
ATOM 1400 C C . LYS A 1 174 ? -6.764 6.224 17.162 1.00 98.56 174 LYS A C 1
ATOM 1402 O O . LYS A 1 174 ? -7.855 6.582 16.731 1.00 98.56 174 LYS A O 1
ATOM 1407 N N . TYR A 1 175 ? -6.654 5.507 18.279 1.00 98.56 175 TYR A N 1
ATOM 1408 C CA . TYR A 1 175 ? -7.807 5.076 19.073 1.00 98.56 175 TYR A CA 1
ATOM 1409 C C . TYR A 1 175 ? -8.626 6.275 19.574 1.00 98.56 175 TYR A C 1
ATOM 1411 O O . TYR A 1 175 ? -9.842 6.314 19.393 1.00 98.56 175 TYR A O 1
ATOM 1419 N N . ASN A 1 176 ? -7.961 7.294 20.125 1.00 98.44 176 ASN A N 1
ATOM 1420 C CA . ASN A 1 176 ? -8.616 8.517 20.594 1.00 98.44 176 ASN A CA 1
ATOM 1421 C C . ASN A 1 176 ? -9.243 9.326 19.445 1.00 98.44 176 ASN A C 1
ATOM 1423 O O . ASN A 1 176 ? -10.350 9.841 19.597 1.00 98.44 176 ASN A O 1
ATOM 1427 N N . GLU A 1 177 ? -8.587 9.392 18.281 1.00 98.44 177 GLU A N 1
ATOM 1428 C CA . GLU A 1 177 ? -9.162 9.987 17.064 1.00 98.44 177 GLU A CA 1
ATOM 1429 C C . GLU A 1 177 ? -10.475 9.288 16.665 1.00 98.44 177 GLU A C 1
ATOM 1431 O O . GLU A 1 177 ? -11.470 9.940 16.338 1.00 98.44 177 GLU A O 1
ATOM 1436 N N . LEU A 1 178 ? -10.502 7.952 16.706 1.00 98.31 178 LEU A N 1
ATOM 1437 C CA . LEU A 1 178 ? -11.691 7.176 16.357 1.00 98.31 178 LEU A CA 1
ATOM 1438 C C . LEU A 1 178 ? -12.803 7.289 17.408 1.00 98.31 178 LEU A C 1
ATOM 1440 O O . LEU A 1 178 ? -13.975 7.323 17.035 1.00 98.31 178 LEU A O 1
ATOM 1444 N N . LEU A 1 179 ? -12.469 7.411 18.697 1.00 98.38 179 LEU A N 1
ATOM 1445 C CA . LEU A 1 179 ? -13.455 7.709 19.741 1.00 98.38 179 LEU A CA 1
ATOM 1446 C C . LEU A 1 179 ? -14.152 9.053 19.492 1.00 98.38 179 LEU A C 1
ATOM 1448 O O . LEU A 1 179 ? -15.379 9.122 19.563 1.00 98.38 179 LEU A O 1
ATOM 1452 N N . ASP A 1 180 ? -13.396 10.097 19.141 1.00 98.12 180 ASP A N 1
ATOM 1453 C CA . ASP A 1 180 ? -13.951 11.411 18.795 1.00 98.12 180 ASP A CA 1
ATOM 1454 C C . ASP A 1 180 ? -14.844 11.339 17.542 1.00 98.12 180 ASP A C 1
ATOM 1456 O O . ASP A 1 180 ? -15.974 11.834 17.545 1.00 98.12 180 ASP A O 1
ATOM 1460 N N . LYS A 1 181 ? -14.404 10.633 16.489 1.00 97.56 181 LYS A N 1
ATOM 1461 C CA . LYS A 1 181 ? -15.236 10.368 15.299 1.00 97.56 181 LYS A CA 1
ATOM 1462 C C . LYS A 1 181 ? -16.533 9.638 15.649 1.00 97.56 181 LYS A C 1
ATOM 1464 O O . LYS A 1 181 ? -17.593 10.010 15.143 1.00 97.56 181 LYS A O 1
ATOM 1469 N N . LYS A 1 182 ? -16.469 8.626 16.518 1.00 97.12 182 LYS A N 1
ATOM 1470 C CA . LYS A 1 182 ? -17.642 7.867 16.973 1.00 97.12 182 LYS A CA 1
ATOM 1471 C C . LYS A 1 182 ? -18.612 8.754 17.749 1.00 97.12 182 LYS A C 1
ATOM 1473 O O . LYS A 1 182 ? -19.805 8.721 17.465 1.00 97.12 182 LYS A O 1
ATOM 1478 N N . ALA A 1 183 ? -18.111 9.579 18.669 1.00 97.50 183 ALA A N 1
ATOM 1479 C CA . ALA A 1 183 ? -18.924 10.526 19.433 1.00 97.50 183 ALA A CA 1
ATOM 1480 C C . ALA A 1 183 ? -19.636 11.549 18.529 1.00 97.50 183 ALA A C 1
ATOM 1482 O O . ALA A 1 183 ? -20.767 11.941 18.805 1.00 97.50 183 ALA A O 1
ATOM 1483 N N . LYS A 1 184 ? -19.005 11.930 17.413 1.00 97.06 184 LYS A N 1
ATOM 1484 C CA . LYS A 1 184 ? -19.577 12.814 16.386 1.00 97.06 184 LYS A CA 1
ATOM 1485 C C . LYS A 1 184 ? -20.538 12.115 15.416 1.00 97.06 184 LYS A C 1
ATOM 1487 O O . LYS A 1 184 ? -21.048 12.770 14.511 1.00 97.06 184 LYS A O 1
ATOM 1492 N N . GLY A 1 185 ? -20.768 10.807 15.559 1.00 95.19 185 GLY A N 1
ATOM 1493 C CA . GLY A 1 185 ? -21.615 10.039 14.643 1.00 95.19 185 GLY A CA 1
ATOM 1494 C C . GLY A 1 185 ? -21.046 9.949 13.224 1.00 95.19 185 GLY A C 1
ATOM 1495 O O . GLY A 1 185 ? -21.807 9.916 12.260 1.00 95.19 185 GLY A O 1
ATOM 1496 N N . TYR A 1 186 ? -19.715 9.960 13.076 1.00 95.81 186 TYR A N 1
ATOM 1497 C CA . TYR A 1 186 ? -19.067 9.880 11.770 1.00 95.81 186 TYR A CA 1
ATOM 1498 C C . TYR A 1 186 ? -19.446 8.589 11.037 1.00 95.81 186 TYR A C 1
ATOM 1500 O O . TYR A 1 186 ? -19.266 7.487 11.557 1.00 95.81 186 TYR A O 1
ATOM 1508 N N . VAL A 1 187 ? -19.886 8.744 9.790 1.00 92.56 187 VAL A N 1
ATOM 1509 C CA . VAL A 1 187 ? -20.106 7.652 8.842 1.00 92.56 187 VAL A CA 1
ATOM 1510 C C . VAL A 1 187 ? -19.285 7.953 7.597 1.00 92.56 187 VAL A C 1
ATOM 1512 O O . VAL A 1 187 ? -19.353 9.058 7.049 1.00 92.56 187 VAL A O 1
ATOM 1515 N N . TYR A 1 188 ? -18.485 6.982 7.156 1.00 92.38 188 TYR A N 1
ATOM 1516 C CA . TYR A 1 188 ? -17.737 7.125 5.917 1.00 92.38 188 TYR A CA 1
ATOM 1517 C C . TYR A 1 188 ? -18.704 7.215 4.736 1.00 92.38 188 TYR A C 1
ATOM 1519 O O . TYR A 1 188 ? -19.579 6.370 4.569 1.00 92.38 188 TYR A O 1
ATOM 1527 N N . ASN A 1 189 ? -18.529 8.244 3.908 1.00 90.12 189 ASN A N 1
ATOM 1528 C CA . ASN A 1 189 ? -19.340 8.449 2.718 1.00 90.12 189 ASN A CA 1
ATOM 1529 C C . ASN A 1 189 ? -18.419 8.425 1.485 1.00 90.12 189 ASN A C 1
ATOM 1531 O O . ASN A 1 189 ? -17.580 9.326 1.340 1.00 90.12 189 ASN A O 1
ATOM 1535 N N . PRO A 1 190 ? -18.502 7.392 0.624 1.00 86.12 190 PRO A N 1
ATOM 1536 C CA . PRO A 1 190 ? -17.616 7.257 -0.523 1.00 86.12 190 PRO A CA 1
ATOM 1537 C C . PRO A 1 190 ? -17.843 8.394 -1.522 1.00 86.12 190 PRO A C 1
ATOM 1539 O O . PRO A 1 190 ? -18.961 8.873 -1.726 1.00 86.12 190 PRO A O 1
ATOM 1542 N N . ARG A 1 191 ? -16.769 8.839 -2.181 1.00 80.75 191 ARG A N 1
ATOM 1543 C CA . ARG A 1 191 ? -16.896 9.827 -3.261 1.00 80.75 191 ARG A CA 1
ATOM 1544 C C . ARG A 1 191 ? -17.593 9.163 -4.447 1.00 80.75 191 ARG A C 1
ATOM 1546 O O . ARG A 1 191 ? -17.247 8.034 -4.797 1.00 80.75 191 ARG A O 1
ATOM 1553 N N . LYS A 1 192 ? -18.536 9.874 -5.076 1.00 73.75 192 LYS A N 1
ATOM 1554 C CA . LYS A 1 192 ? -19.168 9.427 -6.327 1.00 73.75 192 LYS A CA 1
ATOM 1555 C C . LYS A 1 192 ? -18.070 9.162 -7.367 1.00 73.75 192 LYS A C 1
ATOM 1557 O O . LYS A 1 192 ? -17.182 10.003 -7.519 1.00 73.75 192 LYS A O 1
ATOM 1562 N N . LYS A 1 193 ? -18.102 7.975 -7.981 1.00 59.41 193 LYS A N 1
ATOM 1563 C CA . LYS A 1 193 ? -17.231 7.613 -9.107 1.00 59.41 193 LYS A CA 1
ATOM 1564 C C . LYS A 1 193 ? -17.683 8.334 -10.370 1.00 59.41 193 LYS A C 1
ATOM 1566 O O . LYS A 1 193 ? -18.913 8.521 -10.511 1.00 59.41 193 LYS A O 1
#

Mean predicted aligned error: 5.52 Å

Secondary structure (DSSP, 8-state):
--HHHHHHHTTSS---HHHHHHHTTT--HHHHHHHHHHHHHHHTT---HHHHHHHHHHHHHH-GGGHHHHHHHHHHHHHS--PPPB-TTS-BSS-HHHHHHHHHHHHHHTT-HHHHHHHHHHHHHH-SS--HHHHHHHHHHHHHHT-HHHHHHHHHHHHTSTTHHHHHHHHHHHHHHHHHHHHTT----PPP-

pLDDT: mean 91.67, std 13.0, range [41.16, 98.81]

Radius of gyration: 19.32 Å; Cα contacts (8 Å, |Δi|>4): 205; chains: 1; bounding box: 47×34×48 Å